Protein AF-A0A2K8U5Y5-F1 (afdb_monomer)

Radius of gyration: 22.06 Å; Cα contacts (8 Å, |Δi|>4): 394; chains: 1; bounding box: 60×59×57 Å

Sequence (233 aa):
MDRKYILTILVAGLLGFVGALLLMPPTIQDEKVRLPWRVTTNRAGDTQVFGFTLGETRLAELRRFFGEDGTINLFETPGAREPLAVEVYFEQVYLQSLRADFIITLDVDQATLKPMYERGLRISKMESGDKKIKLDPTDVETLLARPIRSITYLPQARLDNETIEKRFGPPSERRLDPSNGIIHWLYPDRGFDIARNTKGKIVIQYVNRADFSRLELPLAGAQSPADEAAPPP

Structure (mmCIF, N/CA/C/O backbone):
data_AF-A0A2K8U5Y5-F1
#
_entry.id   AF-A0A2K8U5Y5-F1
#
loop_
_atom_site.group_PDB
_atom_site.id
_atom_site.type_symbol
_atom_site.label_atom_id
_atom_site.label_alt_id
_atom_site.label_comp_id
_atom_site.label_asym_id
_atom_site.label_entity_id
_atom_site.label_seq_id
_atom_site.pdbx_PDB_ins_code
_atom_site.Cartn_x
_atom_site.Cartn_y
_atom_site.Cartn_z
_atom_site.occupancy
_atom_site.B_iso_or_equiv
_atom_site.auth_seq_id
_atom_site.auth_comp_id
_atom_site.auth_asym_id
_atom_site.auth_atom_id
_atom_site.pdbx_PDB_model_num
ATOM 1 N N . MET A 1 1 ? 41.152 -35.642 26.001 1.00 58.00 1 MET A N 1
ATOM 2 C CA . MET A 1 1 ? 39.770 -35.300 26.406 1.00 58.00 1 MET A CA 1
ATOM 3 C C . MET A 1 1 ? 39.003 -36.593 26.610 1.00 58.00 1 MET A C 1
ATOM 5 O O . MET A 1 1 ? 39.053 -37.440 25.729 1.00 58.00 1 MET A O 1
ATOM 9 N N . ASP A 1 2 ? 38.372 -36.775 27.771 1.00 75.75 2 ASP A N 1
ATOM 10 C CA . ASP A 1 2 ? 37.598 -37.986 28.077 1.00 75.75 2 ASP A CA 1
ATOM 11 C C . ASP A 1 2 ? 36.403 -38.112 27.113 1.00 75.75 2 ASP A C 1
ATOM 13 O O . ASP A 1 2 ? 35.719 -37.124 26.823 1.00 75.75 2 ASP A O 1
ATOM 17 N N . ARG A 1 3 ? 36.140 -39.327 26.621 1.00 70.00 3 ARG A N 1
ATOM 18 C CA . ARG A 1 3 ? 35.064 -39.638 25.662 1.00 70.00 3 ARG A CA 1
ATOM 19 C C . ARG A 1 3 ? 33.689 -39.217 26.193 1.00 70.00 3 ARG A C 1
ATOM 21 O O . ARG A 1 3 ? 32.807 -38.870 25.410 1.00 70.00 3 ARG A O 1
ATOM 28 N N . LYS A 1 4 ? 33.530 -39.189 27.521 1.00 66.38 4 LYS A N 1
ATOM 29 C CA . LYS A 1 4 ? 32.324 -38.701 28.205 1.00 66.38 4 LYS A CA 1
ATOM 30 C C . LYS A 1 4 ? 32.088 -37.204 27.986 1.00 66.38 4 LYS A C 1
ATOM 32 O O . LYS A 1 4 ? 30.959 -36.818 27.714 1.00 66.38 4 LYS A O 1
ATOM 37 N N . TYR A 1 5 ? 33.132 -36.372 28.020 1.00 71.56 5 TYR A N 1
ATOM 38 C CA . TYR A 1 5 ? 32.989 -34.925 27.805 1.00 71.56 5 TYR A CA 1
ATOM 39 C C . TYR A 1 5 ? 32.666 -34.583 26.348 1.00 71.56 5 TYR A C 1
ATOM 41 O O . TYR A 1 5 ? 31.883 -33.672 26.097 1.00 71.56 5 TYR A O 1
ATOM 49 N N . ILE A 1 6 ? 33.203 -35.348 25.390 1.00 75.44 6 ILE A N 1
ATOM 50 C CA . ILE A 1 6 ? 32.890 -35.181 23.961 1.00 75.44 6 ILE A CA 1
ATOM 51 C C . ILE A 1 6 ? 31.401 -35.458 23.697 1.00 75.44 6 ILE A C 1
ATOM 53 O O . ILE A 1 6 ? 30.751 -34.698 22.981 1.00 75.44 6 ILE A O 1
ATOM 57 N N . LEU A 1 7 ? 30.841 -36.505 24.317 1.00 77.62 7 LEU A N 1
ATOM 58 C CA . LEU A 1 7 ? 29.427 -36.853 24.167 1.00 77.62 7 LEU A CA 1
ATOM 59 C C . LEU A 1 7 ? 28.502 -35.782 24.767 1.00 77.62 7 LEU A C 1
ATOM 61 O O . LEU A 1 7 ? 27.527 -35.395 24.129 1.00 77.62 7 LEU A O 1
ATOM 65 N N . THR A 1 8 ? 28.827 -35.258 25.952 1.00 78.38 8 THR A N 1
ATOM 66 C CA . THR A 1 8 ? 28.027 -34.204 26.597 1.00 78.38 8 THR A CA 1
ATOM 67 C C . THR A 1 8 ? 28.018 -32.909 25.783 1.00 78.38 8 THR A C 1
ATOM 69 O O . THR A 1 8 ? 26.968 -32.289 25.635 1.00 78.38 8 THR A O 1
ATOM 72 N N . ILE A 1 9 ? 29.161 -32.520 25.205 1.00 83.31 9 ILE A N 1
ATOM 73 C CA . ILE A 1 9 ? 29.261 -31.325 24.351 1.00 83.31 9 ILE A CA 1
ATOM 74 C C . ILE A 1 9 ? 28.440 -31.499 23.066 1.00 83.31 9 ILE A C 1
ATOM 76 O O . ILE A 1 9 ? 27.737 -30.575 22.667 1.00 83.31 9 ILE A O 1
ATOM 80 N N . LEU A 1 10 ? 28.471 -32.685 22.448 1.00 79.38 10 LEU A N 1
ATOM 81 C CA . LEU A 1 10 ? 27.660 -32.987 21.262 1.00 79.38 10 LEU A CA 1
ATOM 82 C C . LEU A 1 10 ? 26.157 -32.920 21.551 1.00 79.38 10 LEU A C 1
ATOM 84 O O . LEU A 1 10 ? 25.413 -32.334 20.770 1.00 79.38 10 LEU A O 1
ATOM 88 N N . VAL A 1 11 ? 25.713 -33.475 22.681 1.00 85.75 11 VAL A N 1
ATOM 89 C CA . VAL A 1 11 ? 24.297 -33.440 23.081 1.00 85.75 11 VAL A CA 1
ATOM 90 C C . VAL A 1 11 ? 23.847 -32.012 23.393 1.00 85.75 11 VAL A C 1
ATOM 92 O O . VAL A 1 11 ? 22.781 -31.600 22.941 1.00 85.75 11 VAL A O 1
ATOM 95 N N . ALA A 1 12 ? 24.667 -31.231 24.103 1.00 82.50 12 ALA A N 1
ATOM 96 C CA . ALA A 1 12 ? 24.373 -29.827 24.383 1.00 82.50 12 ALA A CA 1
ATOM 97 C C . ALA A 1 12 ? 24.334 -28.977 23.101 1.00 82.50 12 ALA A C 1
ATOM 99 O O . ALA A 1 12 ? 23.433 -28.158 22.935 1.00 82.50 12 ALA A O 1
ATOM 100 N N . GLY A 1 13 ? 25.264 -29.209 22.168 1.00 83.50 13 GLY A N 1
ATOM 101 C CA . GLY A 1 13 ? 25.275 -28.553 20.860 1.00 83.50 13 GLY A CA 1
ATOM 102 C C . GLY A 1 13 ? 24.048 -28.902 20.018 1.00 83.50 13 GLY A C 1
ATOM 103 O O . GLY A 1 13 ? 23.437 -28.011 19.432 1.00 83.50 13 GLY A O 1
ATOM 104 N N . LEU A 1 14 ? 23.633 -30.173 20.012 1.00 84.38 14 LEU A N 1
ATOM 105 C CA . LEU A 1 14 ? 22.435 -30.622 19.302 1.00 84.38 14 LEU A CA 1
ATOM 106 C C . LEU A 1 14 ? 21.158 -30.019 19.905 1.00 84.38 14 LEU A C 1
ATOM 108 O O . LEU A 1 14 ? 20.312 -29.532 19.164 1.00 84.38 14 LEU A O 1
ATOM 112 N N . LEU A 1 15 ? 21.036 -29.992 21.236 1.00 85.69 15 LEU A N 1
ATOM 113 C CA . LEU A 1 15 ? 19.906 -29.357 21.925 1.00 85.69 15 LEU A CA 1
ATOM 114 C C . LEU A 1 15 ? 19.856 -27.847 21.672 1.00 85.69 15 LEU A C 1
ATOM 116 O O . LEU A 1 15 ? 18.780 -27.314 21.413 1.00 85.69 15 LEU A O 1
ATOM 120 N N . GLY A 1 16 ? 21.005 -27.166 21.690 1.00 82.94 16 GLY A N 1
ATOM 121 C CA . GLY A 1 16 ? 21.096 -25.747 21.344 1.00 82.94 16 GLY A CA 1
ATOM 122 C C . GLY A 1 16 ? 20.703 -25.471 19.891 1.00 82.94 16 GLY A C 1
ATOM 123 O O . GLY A 1 16 ? 19.970 -24.523 19.621 1.00 82.94 16 GLY A O 1
ATOM 124 N N . PHE A 1 17 ? 21.119 -26.332 18.959 1.00 81.38 17 PHE A N 1
ATOM 125 C CA . PHE A 1 17 ? 20.766 -26.229 17.542 1.00 81.38 17 PHE A CA 1
ATOM 126 C C . PHE A 1 17 ? 19.273 -26.477 17.287 1.00 81.38 17 PHE A C 1
ATOM 128 O O . PHE A 1 17 ? 18.635 -25.711 16.568 1.00 81.38 17 PHE A O 1
ATOM 135 N N . VAL A 1 18 ? 18.688 -27.497 17.923 1.00 81.69 18 VAL A N 1
ATOM 136 C CA . VAL A 1 18 ? 17.241 -27.765 17.860 1.00 81.69 18 VAL A CA 1
ATOM 137 C C . VAL A 1 18 ? 16.449 -26.625 18.503 1.00 81.69 18 VAL A C 1
ATOM 139 O O . VAL A 1 18 ? 15.453 -26.184 17.937 1.00 81.69 18 VAL A O 1
ATOM 142 N N 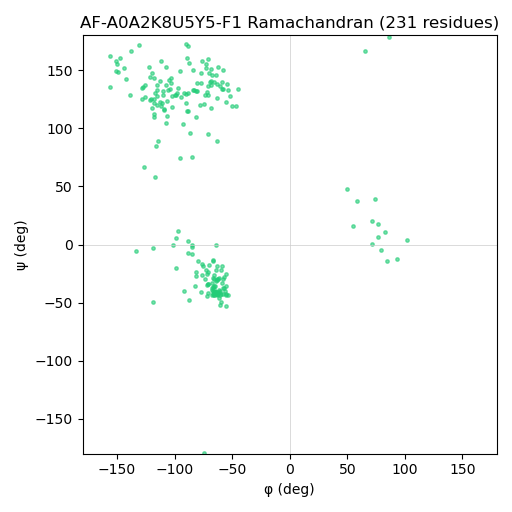. GLY A 1 19 ? 16.912 -26.091 19.637 1.00 82.50 19 GLY A N 1
ATOM 143 C CA . GLY A 1 19 ? 16.318 -24.911 20.266 1.00 82.50 19 GLY A CA 1
ATOM 144 C C . GLY A 1 19 ? 16.342 -23.685 19.350 1.00 82.50 19 GLY A C 1
ATOM 145 O O . GLY A 1 19 ? 15.332 -23.004 19.216 1.00 82.50 19 GLY A O 1
ATOM 146 N N . ALA A 1 20 ? 17.455 -23.442 18.652 1.00 77.19 20 ALA A N 1
ATOM 147 C CA . ALA A 1 20 ? 17.563 -22.360 17.674 1.00 77.19 20 ALA A CA 1
ATOM 148 C C . ALA A 1 20 ? 16.642 -22.565 16.457 1.00 77.19 20 ALA A C 1
ATOM 150 O O . ALA A 1 20 ? 16.034 -21.605 15.993 1.00 77.19 20 ALA A O 1
ATOM 151 N N . LEU A 1 21 ? 16.489 -23.804 15.974 1.00 71.44 21 LEU A N 1
ATOM 152 C CA . LEU A 1 21 ? 15.545 -24.145 14.902 1.00 71.44 21 LEU A CA 1
ATOM 153 C C . LEU A 1 21 ? 14.081 -23.936 15.317 1.00 71.44 21 LEU A C 1
ATOM 155 O O . LEU A 1 21 ? 13.282 -23.503 14.495 1.00 71.44 21 LEU A O 1
ATOM 159 N N . LEU A 1 22 ? 13.730 -24.193 16.580 1.00 74.44 22 LEU A N 1
ATOM 160 C CA . LEU A 1 22 ? 12.385 -23.935 17.116 1.00 74.44 22 LEU A CA 1
ATOM 161 C C . LEU A 1 22 ? 12.091 -22.439 17.317 1.00 74.44 22 LEU A C 1
ATOM 163 O O . LEU A 1 22 ? 10.928 -22.051 17.355 1.00 74.44 22 LEU A O 1
ATOM 167 N N . LEU A 1 23 ? 13.131 -21.608 17.438 1.00 73.69 23 LEU A N 1
ATOM 168 C CA . LEU A 1 23 ? 13.022 -20.146 17.498 1.00 73.69 23 LEU A CA 1
ATOM 169 C C . LEU A 1 23 ? 13.050 -19.488 16.109 1.00 73.69 23 LEU A C 1
ATOM 171 O O . LEU A 1 23 ? 12.839 -18.278 16.012 1.00 73.69 23 LEU A O 1
ATOM 175 N N . MET A 1 24 ? 13.311 -20.245 15.035 1.00 58.41 24 MET A N 1
ATOM 176 C CA . MET A 1 24 ? 13.163 -19.717 13.682 1.00 58.41 24 MET A CA 1
ATOM 177 C C . MET A 1 24 ? 11.672 -19.547 13.368 1.00 58.41 24 MET A C 1
ATOM 179 O O . MET A 1 24 ? 10.904 -20.496 13.545 1.00 58.41 24 MET A O 1
ATOM 183 N N . PRO A 1 25 ? 11.239 -18.366 12.890 1.00 57.03 25 PRO A N 1
ATOM 184 C CA . PRO A 1 25 ? 9.854 -18.168 12.496 1.00 57.03 25 PRO A CA 1
ATOM 185 C C . PRO A 1 25 ? 9.489 -19.181 11.400 1.00 57.03 25 PRO A C 1
ATOM 187 O O . PRO A 1 25 ? 10.320 -19.457 10.525 1.00 57.03 25 PRO A O 1
ATOM 190 N N . PRO A 1 26 ? 8.275 -19.760 11.434 1.00 56.62 26 PRO A N 1
ATOM 191 C CA . PRO A 1 26 ? 7.853 -20.724 10.432 1.00 56.62 26 PRO A CA 1
ATOM 192 C C . PRO A 1 26 ? 7.993 -20.101 9.042 1.00 56.62 26 PRO A C 1
ATOM 194 O O . PRO A 1 26 ? 7.418 -19.054 8.747 1.00 56.62 26 PRO A O 1
ATOM 197 N N . THR A 1 27 ? 8.773 -20.746 8.174 1.00 52.75 27 THR A N 1
ATOM 198 C CA . THR A 1 27 ? 8.782 -20.379 6.758 1.00 52.75 27 THR A CA 1
ATOM 199 C C . THR A 1 27 ? 7.430 -20.778 6.187 1.00 52.75 27 THR A C 1
ATOM 201 O O . THR A 1 27 ? 7.059 -21.951 6.221 1.00 52.75 27 THR A O 1
ATOM 204 N N . ILE A 1 28 ? 6.654 -19.805 5.706 1.00 55.16 28 ILE A N 1
ATOM 205 C CA . ILE A 1 28 ? 5.359 -20.097 5.093 1.00 55.16 28 ILE A CA 1
ATOM 206 C C . ILE A 1 28 ? 5.616 -20.784 3.751 1.00 55.16 28 ILE A C 1
ATOM 208 O O . ILE A 1 28 ? 5.885 -20.137 2.741 1.00 55.16 28 ILE A O 1
ATOM 212 N N . GLN A 1 29 ? 5.589 -22.116 3.772 1.00 50.88 29 GLN A N 1
ATOM 213 C CA . GLN A 1 29 ? 5.651 -22.972 2.593 1.00 50.88 29 GLN A CA 1
ATOM 214 C C . GLN A 1 29 ? 4.242 -23.119 2.023 1.00 50.88 29 GLN A C 1
ATOM 216 O O . GLN A 1 29 ? 3.589 -24.144 2.202 1.00 50.88 29 GLN A O 1
ATOM 221 N N . ASP A 1 30 ? 3.748 -22.078 1.360 1.00 59.69 30 ASP A N 1
ATOM 222 C CA . ASP A 1 30 ? 2.686 -22.268 0.383 1.00 59.69 30 ASP A CA 1
ATOM 223 C C . ASP A 1 30 ? 3.286 -22.161 -1.021 1.00 59.69 30 ASP A C 1
ATOM 225 O O . ASP A 1 30 ? 4.200 -21.376 -1.262 1.00 59.69 30 ASP A O 1
ATOM 229 N N . GLU A 1 31 ? 2.819 -22.984 -1.962 1.00 63.22 31 GLU A N 1
ATOM 230 C CA . GLU A 1 31 ? 3.327 -22.994 -3.346 1.00 63.22 31 GLU A CA 1
ATOM 231 C C . GLU A 1 31 ? 3.064 -21.667 -4.091 1.00 63.22 31 GLU A C 1
ATOM 233 O O . GLU A 1 31 ? 3.426 -21.509 -5.260 1.00 63.22 31 GLU A O 1
ATOM 238 N N . LYS A 1 32 ? 2.425 -20.686 -3.439 1.00 73.31 32 LYS A N 1
ATOM 239 C CA . LYS A 1 32 ? 2.142 -19.388 -4.035 1.00 73.31 32 LYS A CA 1
ATOM 240 C C . LYS A 1 32 ? 3.428 -18.575 -4.118 1.00 73.31 32 LYS A C 1
ATOM 242 O O . LYS A 1 32 ? 4.146 -18.357 -3.147 1.00 73.31 32 LYS A O 1
ATOM 2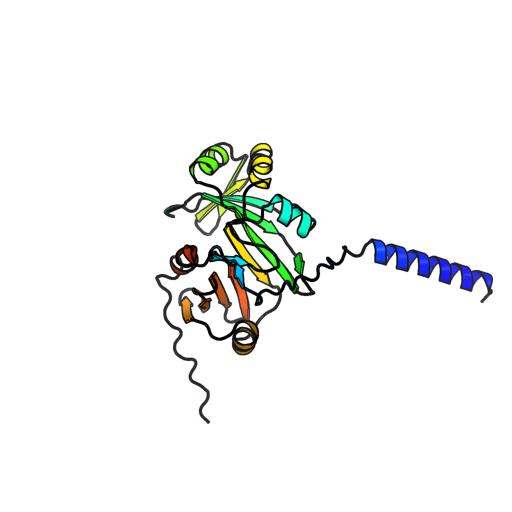47 N N . VAL A 1 33 ? 3.703 -18.057 -5.309 1.00 80.38 33 VAL A N 1
ATOM 248 C CA . VAL A 1 33 ? 4.795 -17.107 -5.527 1.00 80.38 33 VAL A CA 1
ATOM 249 C C . VAL A 1 33 ? 4.379 -15.744 -4.969 1.00 80.38 33 VAL A C 1
ATOM 251 O O . VAL A 1 33 ? 3.389 -15.171 -5.420 1.00 80.38 33 VAL A O 1
ATOM 254 N N . ARG A 1 34 ? 5.139 -15.207 -4.009 1.00 88.44 34 ARG A N 1
ATOM 255 C CA . ARG A 1 34 ? 4.802 -13.972 -3.275 1.00 88.44 34 ARG A CA 1
ATOM 256 C C . ARG A 1 34 ? 5.836 -12.884 -3.528 1.00 88.44 34 ARG A C 1
ATOM 258 O O . ARG A 1 34 ? 6.484 -12.385 -2.615 1.00 88.44 34 ARG A O 1
ATOM 265 N N . LEU A 1 35 ? 5.998 -12.545 -4.801 1.00 93.12 35 LEU A N 1
ATOM 266 C CA . LEU A 1 35 ? 6.948 -11.534 -5.259 1.00 93.12 35 LEU A CA 1
ATOM 267 C C . LEU A 1 35 ? 6.207 -10.232 -5.601 1.00 93.12 35 LEU A C 1
ATOM 269 O O . LEU A 1 35 ? 5.127 -10.310 -6.187 1.00 93.12 35 LEU A O 1
ATOM 273 N N . PRO A 1 36 ? 6.789 -9.049 -5.327 1.00 94.81 36 PRO A N 1
ATOM 274 C CA . PRO A 1 36 ? 6.129 -7.765 -5.587 1.00 94.81 36 PRO A CA 1
ATOM 275 C C . PRO A 1 36 ? 5.844 -7.535 -7.079 1.00 94.81 36 PRO A C 1
ATOM 277 O O . PRO A 1 36 ? 4.853 -6.924 -7.448 1.00 94.81 36 PRO A O 1
ATOM 280 N N . TRP A 1 37 ? 6.669 -8.091 -7.967 1.00 94.69 37 TRP A N 1
ATOM 281 C CA . TRP A 1 37 ? 6.469 -8.009 -9.418 1.00 94.69 37 TRP A CA 1
ATOM 282 C C . TRP A 1 37 ? 5.533 -9.086 -9.992 1.00 94.69 37 TRP A C 1
ATOM 284 O O . TRP A 1 37 ? 5.296 -9.126 -11.199 1.00 94.69 37 TRP A O 1
ATOM 294 N N . ARG A 1 38 ? 5.002 -9.992 -9.162 1.00 94.31 38 ARG A N 1
ATOM 295 C CA . ARG A 1 38 ? 4.008 -10.994 -9.577 1.00 94.31 38 ARG A CA 1
ATOM 296 C C . ARG A 1 38 ? 2.609 -10.472 -9.274 1.00 94.31 38 ARG A C 1
ATOM 298 O O . ARG A 1 38 ? 1.963 -10.915 -8.330 1.00 94.31 38 ARG A O 1
ATOM 305 N N . VAL A 1 39 ? 2.171 -9.531 -10.102 1.00 95.12 39 VAL A N 1
ATOM 306 C CA . VAL A 1 39 ? 0.820 -8.969 -10.053 1.00 95.12 39 VAL A CA 1
ATOM 307 C C . VAL A 1 39 ? -0.031 -9.636 -11.124 1.00 95.12 39 VAL A C 1
ATOM 309 O O . VAL A 1 39 ? 0.367 -9.713 -12.288 1.00 95.12 39 VAL A O 1
ATOM 312 N N . THR A 1 40 ? -1.191 -10.141 -10.725 1.00 93.94 40 THR A N 1
ATOM 313 C CA . THR A 1 40 ? -2.180 -10.744 -11.627 1.00 93.94 40 THR A CA 1
ATOM 314 C C . THR A 1 40 ? -3.554 -10.152 -11.349 1.00 93.94 40 THR A C 1
ATOM 316 O O . THR A 1 40 ? -3.729 -9.400 -10.394 1.00 93.94 40 THR A O 1
ATOM 319 N N . THR A 1 41 ? -4.529 -10.470 -12.190 1.00 92.62 41 THR A N 1
ATOM 320 C CA . THR A 1 41 ? -5.909 -10.031 -12.003 1.00 92.62 41 THR A CA 1
ATOM 321 C C . THR A 1 41 ? -6.833 -11.236 -12.089 1.00 92.62 41 THR A C 1
ATOM 323 O O . THR A 1 41 ? -6.667 -12.076 -12.977 1.00 92.62 41 THR A O 1
ATOM 326 N N . ASN A 1 42 ? -7.790 -11.338 -11.166 1.00 90.44 42 ASN A N 1
ATOM 327 C CA . ASN A 1 42 ? -8.784 -12.411 -11.184 1.00 90.44 42 ASN A CA 1
ATOM 328 C C . ASN A 1 42 ? -9.835 -12.180 -12.301 1.00 90.44 42 ASN A C 1
ATOM 330 O O . ASN A 1 42 ? -9.792 -11.197 -13.042 1.00 90.44 42 ASN A O 1
ATOM 334 N N . ARG A 1 43 ? -10.819 -13.083 -12.430 1.00 87.44 43 ARG A N 1
ATOM 335 C CA . ARG A 1 43 ? -11.902 -12.925 -13.425 1.00 87.44 43 ARG A CA 1
ATOM 336 C C . ARG A 1 43 ? -12.823 -11.730 -13.154 1.00 87.44 43 ARG A C 1
ATOM 338 O O . ARG A 1 43 ? -13.426 -11.237 -14.100 1.00 87.44 43 ARG A O 1
ATOM 345 N N . ALA A 1 44 ? -12.949 -11.304 -11.900 1.00 88.25 44 ALA A N 1
ATOM 346 C CA . ALA A 1 44 ? -13.772 -10.164 -11.502 1.00 88.25 44 ALA A CA 1
ATOM 347 C C . ALA A 1 44 ? -13.081 -8.813 -11.764 1.00 88.25 44 ALA A C 1
ATOM 349 O O . ALA A 1 44 ? -13.747 -7.784 -11.815 1.00 88.25 44 ALA A O 1
ATOM 350 N N . GLY A 1 45 ? -11.770 -8.818 -12.025 1.00 88.81 45 GLY A N 1
ATOM 351 C CA . GLY A 1 45 ? -10.989 -7.613 -12.282 1.00 88.81 45 GLY A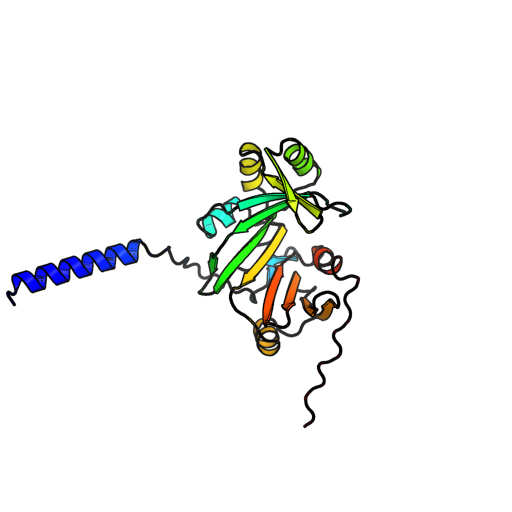 CA 1
ATOM 352 C C . GLY A 1 45 ? -10.156 -7.138 -11.093 1.00 88.81 45 GLY A C 1
ATOM 353 O O . GLY A 1 45 ? -9.474 -6.119 -11.239 1.00 88.81 45 GLY A O 1
ATOM 354 N N . ASP A 1 46 ? -10.154 -7.883 -9.986 1.00 94.19 46 ASP A N 1
ATOM 355 C CA . ASP A 1 46 ? -9.433 -7.541 -8.763 1.00 94.19 46 ASP A CA 1
ATOM 356 C C . ASP A 1 46 ? -7.954 -7.901 -8.850 1.00 94.19 46 ASP A C 1
ATOM 358 O O . ASP A 1 46 ? -7.562 -8.970 -9.339 1.00 94.19 46 ASP A O 1
ATOM 362 N N . THR A 1 47 ? -7.127 -6.999 -8.337 1.00 96.94 47 THR A N 1
ATOM 363 C CA . THR A 1 47 ? -5.677 -7.143 -8.301 1.00 96.94 47 THR A CA 1
ATOM 364 C C . THR A 1 47 ? -5.274 -8.200 -7.274 1.00 96.94 47 THR A C 1
ATOM 366 O O . THR A 1 47 ? -5.699 -8.177 -6.117 1.00 96.94 47 THR A O 1
ATOM 369 N N . GLN A 1 48 ? -4.401 -9.114 -7.698 1.00 96.56 48 GLN A N 1
ATOM 370 C CA . GLN A 1 48 ? -3.811 -10.159 -6.872 1.00 96.56 48 GLN A CA 1
ATOM 371 C C . GLN A 1 48 ? -2.294 -9.999 -6.804 1.00 96.56 48 GLN A C 1
ATOM 373 O O . GLN A 1 48 ? -1.608 -10.043 -7.830 1.00 96.56 48 GLN A O 1
ATOM 378 N N . VAL A 1 49 ? -1.765 -9.852 -5.590 1.00 96.12 49 VAL A N 1
ATOM 379 C CA . VAL A 1 49 ? -0.329 -9.691 -5.319 1.00 96.12 49 VAL A CA 1
ATOM 380 C C . VAL A 1 49 ? 0.017 -10.283 -3.954 1.00 96.12 49 VAL A C 1
ATOM 382 O O . VAL A 1 49 ? -0.817 -10.319 -3.052 1.00 96.12 49 VAL A O 1
ATOM 385 N N . PHE A 1 50 ? 1.233 -10.814 -3.804 1.00 94.25 50 PHE A N 1
ATOM 386 C CA . PHE A 1 50 ? 1.693 -11.511 -2.591 1.00 94.25 50 PHE A CA 1
ATOM 387 C C . PHE A 1 50 ? 0.806 -12.679 -2.137 1.00 94.25 50 PHE A C 1
ATOM 389 O O . PHE A 1 50 ? 0.954 -13.133 -1.009 1.00 94.25 50 PHE A O 1
ATOM 396 N N . GLY A 1 51 ? -0.086 -13.190 -2.990 1.00 92.19 51 GLY A N 1
ATOM 397 C CA . GLY A 1 51 ? -1.071 -14.214 -2.632 1.00 92.19 51 GLY A CA 1
ATOM 398 C C . GLY A 1 51 ? -2.349 -13.681 -1.967 1.00 92.19 51 GLY A C 1
ATOM 399 O O . GLY A 1 51 ? -3.128 -14.499 -1.475 1.00 92.19 51 GLY A O 1
ATOM 400 N N . PHE A 1 52 ? -2.562 -12.361 -1.965 1.00 95.25 52 PHE A N 1
ATOM 401 C CA . PHE A 1 52 ? -3.780 -11.684 -1.511 1.00 95.25 52 PHE A CA 1
ATOM 402 C C . PHE A 1 52 ? -4.572 -11.130 -2.696 1.00 95.25 52 PHE A C 1
ATOM 404 O O . PHE A 1 52 ? -3.979 -10.783 -3.718 1.00 95.25 52 PHE A O 1
ATOM 411 N N . THR A 1 53 ? -5.888 -11.007 -2.533 1.00 97.06 53 THR A N 1
ATOM 412 C CA . THR A 1 53 ? -6.790 -10.352 -3.491 1.00 97.06 53 THR A CA 1
ATOM 413 C C . THR A 1 53 ? -7.341 -9.075 -2.858 1.00 97.06 53 THR A C 1
ATOM 415 O O . THR A 1 53 ? -7.957 -9.135 -1.788 1.00 97.06 53 THR A O 1
ATOM 418 N N . LEU A 1 54 ? -7.134 -7.926 -3.504 1.00 98.06 54 LEU A N 1
ATOM 419 C CA . LEU A 1 54 ? -7.692 -6.651 -3.043 1.00 98.06 54 LEU A CA 1
ATOM 420 C C . LEU A 1 54 ? -9.220 -6.651 -3.197 1.00 98.06 54 LEU A C 1
ATOM 422 O O . LEU A 1 54 ? -9.744 -7.132 -4.193 1.00 98.06 54 LEU A O 1
ATOM 426 N N . GLY A 1 55 ? -9.937 -6.149 -2.195 1.00 97.19 55 GLY A N 1
ATOM 427 C CA . GLY A 1 55 ? -11.401 -6.196 -2.107 1.00 97.19 55 GLY A CA 1
ATOM 428 C C . GLY A 1 55 ? -11.966 -7.494 -1.513 1.00 97.19 55 GLY A C 1
ATOM 429 O O . GLY A 1 55 ? -13.118 -7.511 -1.088 1.00 97.19 55 GLY A O 1
ATOM 430 N N . GLU A 1 56 ? -11.167 -8.561 -1.397 1.00 97.19 56 GLU A N 1
ATOM 431 C CA . GLU A 1 56 ? -11.627 -9.853 -0.857 1.00 97.19 56 GLU A CA 1
ATOM 432 C C . GLU A 1 56 ? -10.881 -10.278 0.414 1.00 97.19 56 GLU A C 1
ATOM 434 O O . GLU A 1 56 ? -11.511 -10.657 1.403 1.00 97.19 56 GLU A O 1
ATOM 439 N N . THR A 1 57 ? -9.542 -10.236 0.403 1.00 98.00 57 THR A N 1
ATOM 440 C CA . THR A 1 57 ? -8.727 -10.686 1.541 1.00 98.00 57 THR A CA 1
ATOM 441 C C . THR A 1 57 ? -9.001 -9.812 2.758 1.00 98.00 57 THR A C 1
ATOM 443 O O . THR A 1 57 ? -8.866 -8.591 2.693 1.00 98.00 57 THR A O 1
ATOM 446 N N . ARG A 1 58 ? -9.360 -10.435 3.884 1.00 98.56 58 ARG A N 1
ATOM 447 C CA . ARG A 1 58 ? -9.698 -9.724 5.125 1.00 98.56 58 ARG A CA 1
ATOM 448 C C . ARG A 1 58 ? -8.476 -9.436 5.986 1.00 98.56 58 ARG A C 1
ATOM 450 O O . ARG A 1 58 ? -7.493 -10.181 5.958 1.00 98.56 58 ARG A O 1
ATOM 457 N N . LEU A 1 59 ? -8.572 -8.412 6.836 1.00 98.50 59 LEU A N 1
ATOM 458 C CA . LEU A 1 59 ? -7.514 -8.085 7.797 1.00 98.50 59 LEU A CA 1
ATOM 459 C C . LEU A 1 59 ? -7.151 -9.276 8.703 1.00 98.50 59 LEU A C 1
ATOM 461 O O . LEU A 1 59 ? -5.970 -9.539 8.918 1.00 98.50 59 LEU A O 1
ATOM 465 N N . ALA A 1 60 ? -8.142 -10.026 9.196 1.00 98.12 60 ALA A N 1
ATOM 466 C CA . ALA A 1 60 ? -7.902 -11.208 10.031 1.00 98.12 60 ALA A CA 1
ATOM 467 C C . ALA A 1 60 ? -7.025 -12.264 9.336 1.00 98.12 60 ALA A C 1
ATOM 469 O O . ALA A 1 60 ? -6.184 -12.908 9.967 1.00 98.12 60 ALA A O 1
ATOM 470 N N . GLU A 1 61 ? -7.212 -12.449 8.028 1.00 97.38 61 GLU A N 1
ATOM 471 C CA . GLU A 1 61 ? -6.430 -13.398 7.237 1.00 97.38 61 GLU A CA 1
ATOM 472 C C . GLU A 1 61 ? -4.995 -12.913 7.059 1.00 97.38 61 GLU A C 1
ATOM 474 O O . GLU A 1 61 ? -4.062 -13.703 7.205 1.00 97.38 61 GLU A O 1
ATOM 479 N N . LEU A 1 62 ? -4.825 -11.615 6.804 1.00 95.75 62 LEU A N 1
ATOM 480 C CA . LEU A 1 62 ? -3.523 -10.985 6.634 1.00 95.75 62 LEU A CA 1
ATOM 481 C C . LEU A 1 62 ? -2.705 -11.006 7.936 1.00 95.75 62 LEU A C 1
ATOM 483 O O . LEU A 1 62 ? -1.537 -11.377 7.898 1.00 95.75 62 LEU A O 1
ATOM 487 N N . ARG A 1 63 ? -3.326 -10.734 9.092 1.00 96.38 63 ARG A N 1
ATOM 488 C CA . ARG A 1 63 ? -2.684 -10.860 10.417 1.00 96.38 63 ARG A CA 1
ATOM 489 C C . ARG A 1 63 ? -2.208 -12.275 10.706 1.00 96.38 63 ARG A C 1
ATOM 491 O O . ARG A 1 63 ? -1.051 -12.491 11.051 1.00 96.38 63 ARG A O 1
ATOM 498 N N . ARG A 1 64 ? -3.084 -13.266 10.501 1.00 94.81 64 ARG A N 1
ATOM 499 C CA . ARG A 1 64 ? -2.713 -14.687 10.614 1.00 94.81 64 ARG A CA 1
ATOM 500 C C . ARG A 1 64 ? -1.548 -15.043 9.703 1.00 94.81 64 ARG A C 1
ATOM 502 O O . ARG A 1 64 ? -0.706 -15.844 10.088 1.00 94.81 64 ARG A O 1
ATOM 509 N N . PHE A 1 65 ? -1.539 -14.490 8.494 1.00 91.50 65 PHE A N 1
ATOM 510 C CA . PHE A 1 65 ? -0.499 -14.766 7.522 1.00 91.50 65 PHE A CA 1
ATOM 511 C C . PHE A 1 65 ? 0.837 -14.110 7.896 1.00 91.50 65 PHE A C 1
ATOM 513 O O . PHE A 1 65 ? 1.864 -14.770 7.810 1.00 91.50 65 PHE A O 1
ATOM 520 N N . PHE A 1 66 ? 0.853 -12.851 8.335 1.00 92.31 66 PHE A N 1
ATOM 521 C CA . PHE A 1 66 ? 2.088 -12.199 8.786 1.00 92.31 66 PHE A CA 1
ATOM 522 C C . PHE A 1 66 ? 2.552 -12.675 10.170 1.00 92.31 66 PHE A C 1
ATOM 524 O O . PHE A 1 66 ? 3.729 -12.546 10.490 1.00 92.31 66 PHE A O 1
ATOM 531 N N . GLY A 1 67 ? 1.667 -13.286 10.962 1.00 92.44 67 GLY A N 1
ATOM 532 C CA . GLY A 1 67 ? 1.983 -13.761 12.310 1.00 92.44 67 GLY A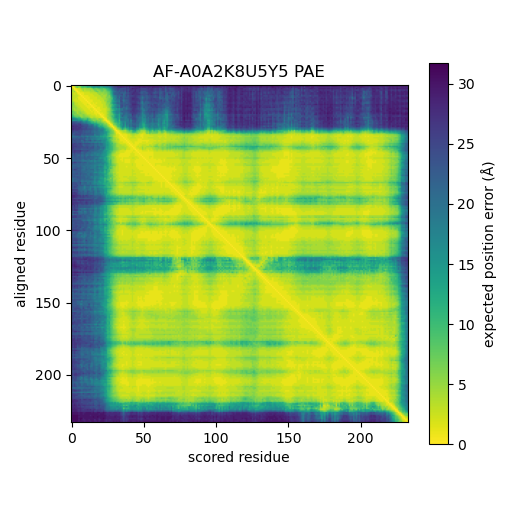 CA 1
ATOM 533 C C . GLY A 1 67 ? 2.044 -12.639 13.351 1.00 92.44 67 GLY A C 1
ATOM 534 O O . GLY A 1 67 ? 2.604 -12.834 14.426 1.00 92.44 67 GLY A O 1
ATOM 535 N N . GLU A 1 68 ? 1.472 -11.475 13.043 1.00 93.44 68 GLU A N 1
ATOM 536 C CA . GLU A 1 68 ? 1.414 -10.301 13.914 1.00 93.44 68 GLU A CA 1
ATOM 537 C C . GLU A 1 68 ? 0.117 -9.509 13.665 1.00 93.44 68 GLU A C 1
ATOM 539 O O . GLU A 1 68 ? -0.518 -9.634 12.615 1.00 93.44 68 GLU A O 1
ATOM 544 N N . ASP A 1 69 ? -0.280 -8.669 14.621 1.00 94.75 69 ASP A N 1
ATOM 545 C CA . ASP A 1 69 ? -1.496 -7.853 14.506 1.00 94.75 69 ASP A CA 1
ATOM 546 C C . ASP A 1 69 ? -1.306 -6.569 13.680 1.00 94.75 69 ASP A C 1
ATOM 548 O O . ASP A 1 69 ? -2.273 -6.015 13.140 1.00 94.75 69 ASP A O 1
ATOM 552 N N . GLY A 1 70 ? -0.070 -6.079 13.588 1.00 95.62 70 GLY A N 1
ATOM 553 C CA . GLY A 1 70 ? 0.231 -4.764 13.035 1.00 95.62 70 GLY A CA 1
ATOM 554 C C . GLY A 1 70 ? -0.343 -3.607 13.866 1.00 95.62 70 GLY A C 1
ATOM 555 O O . GLY A 1 70 ? -1.192 -3.757 14.750 1.00 95.62 70 GLY A O 1
ATOM 556 N N . THR A 1 71 ? 0.122 -2.396 13.574 1.00 96.44 71 THR A N 1
ATOM 557 C CA . THR A 1 71 ? -0.354 -1.172 14.225 1.00 96.44 71 THR A CA 1
ATOM 558 C C . THR A 1 71 ? -1.482 -0.553 13.408 1.00 96.44 71 THR A C 1
ATOM 560 O O . THR A 1 71 ? -1.242 0.101 12.394 1.00 96.44 71 THR A O 1
ATOM 563 N N . ILE A 1 72 ? -2.715 -0.715 13.882 1.00 96.38 72 ILE A N 1
ATOM 564 C CA . ILE A 1 72 ? -3.911 -0.130 13.268 1.00 96.38 72 ILE A CA 1
ATOM 565 C C . ILE A 1 72 ? -4.140 1.314 13.725 1.00 96.38 72 ILE A C 1
ATOM 567 O O . ILE A 1 72 ? -4.075 1.617 14.918 1.00 96.38 72 ILE A O 1
ATOM 571 N N . ASN A 1 73 ? -4.412 2.214 12.781 1.00 95.50 73 ASN A N 1
ATOM 572 C CA . ASN A 1 73 ? -4.803 3.596 13.056 1.00 95.50 73 ASN A CA 1
ATOM 573 C C . ASN A 1 73 ? -5.839 4.074 12.039 1.00 95.50 73 ASN A C 1
ATOM 575 O O . ASN A 1 73 ? -5.848 3.634 10.892 1.00 95.50 73 ASN A O 1
ATOM 579 N N . LEU A 1 74 ? -6.680 5.012 12.465 1.00 96.06 74 LEU A N 1
ATOM 580 C CA . LEU A 1 74 ? -7.552 5.763 11.573 1.00 96.06 74 LEU A CA 1
ATOM 581 C C . LEU A 1 74 ? -6.884 7.101 11.252 1.00 96.06 74 LEU A C 1
ATOM 583 O O . LEU A 1 74 ? -6.372 7.767 12.148 1.00 96.06 74 LEU A O 1
ATOM 587 N N . PHE A 1 75 ? -6.882 7.487 9.987 1.00 94.81 75 PHE A N 1
ATOM 588 C CA . PHE A 1 75 ? -6.353 8.751 9.503 1.00 94.81 75 PHE A CA 1
ATOM 589 C C . PHE A 1 75 ? -7.486 9.632 8.989 1.00 94.81 75 PHE A C 1
ATOM 591 O O . PHE A 1 75 ? -8.425 9.136 8.370 1.00 94.81 75 PHE A O 1
ATOM 598 N N . GLU A 1 76 ? -7.391 10.928 9.269 1.00 93.81 76 GLU A N 1
ATOM 599 C CA . GLU A 1 76 ? -8.211 11.973 8.662 1.00 93.81 76 GLU A CA 1
ATOM 600 C C . GLU A 1 76 ? -7.322 12.849 7.772 1.00 93.81 76 GLU A C 1
ATOM 602 O O . GLU A 1 76 ? -6.408 13.504 8.284 1.00 93.81 76 GLU A O 1
ATOM 607 N N . THR A 1 77 ? -7.634 12.899 6.476 1.00 89.69 77 THR A N 1
ATOM 608 C CA . THR A 1 77 ? -7.011 13.784 5.485 1.00 89.69 77 THR A CA 1
ATOM 609 C C . THR A 1 77 ? -7.997 14.887 5.087 1.00 89.69 77 THR A C 1
ATOM 611 O O . THR A 1 77 ? -8.954 14.642 4.340 1.00 89.69 77 THR A O 1
ATOM 614 N N . PRO A 1 78 ? -7.806 16.122 5.584 1.00 83.88 78 PRO A N 1
ATOM 615 C CA . PRO A 1 78 ? -8.703 17.234 5.292 1.00 83.88 78 PRO A CA 1
ATOM 616 C C . PRO A 1 78 ? -8.777 17.550 3.794 1.00 83.88 78 PRO A C 1
ATOM 618 O O . PRO A 1 78 ? -7.760 17.627 3.111 1.00 83.88 78 PRO A O 1
ATOM 621 N N . GLY A 1 79 ? -9.987 17.783 3.282 1.00 81.69 79 GLY A N 1
ATOM 622 C CA . GLY A 1 79 ? -10.208 18.167 1.881 1.00 81.69 79 GLY A CA 1
ATOM 623 C C . GLY A 1 79 ? -10.166 17.013 0.872 1.00 81.69 79 GLY A C 1
ATOM 624 O O . GLY A 1 79 ? -10.487 17.232 -0.295 1.00 81.69 79 GLY A O 1
ATOM 625 N N . ALA A 1 80 ? -9.838 15.788 1.298 1.00 83.88 80 ALA A N 1
ATOM 626 C CA . ALA A 1 80 ? -9.973 14.603 0.459 1.00 83.88 80 ALA A CA 1
ATOM 627 C C . ALA A 1 80 ? -11.450 14.211 0.271 1.00 83.88 80 ALA A C 1
ATOM 629 O O . ALA A 1 80 ? -12.295 14.440 1.138 1.00 83.88 80 ALA A O 1
ATOM 630 N N . ARG A 1 81 ? -11.759 13.566 -0.863 1.00 83.50 81 ARG A N 1
ATOM 631 C CA . ARG A 1 81 ? -13.108 13.047 -1.162 1.00 83.50 81 ARG A CA 1
ATOM 632 C C . ARG A 1 81 ? -13.564 11.994 -0.145 1.00 83.50 81 ARG A C 1
ATOM 634 O O . ARG A 1 81 ? -14.730 11.965 0.230 1.00 83.50 81 ARG A O 1
ATOM 641 N N . GLU A 1 82 ? -12.641 11.134 0.271 1.00 88.56 82 GLU A N 1
ATOM 642 C CA . GLU A 1 82 ? -12.809 10.167 1.355 1.00 88.56 82 GLU A CA 1
ATOM 643 C C . GLU A 1 82 ? -11.841 10.568 2.472 1.00 88.56 82 GLU A C 1
ATOM 645 O O . GLU A 1 82 ? -10.682 10.157 2.441 1.00 88.56 82 GLU A O 1
ATOM 650 N N . PRO A 1 83 ? -12.267 11.434 3.405 1.00 91.06 83 PRO A N 1
ATOM 651 C CA . PRO A 1 83 ? -11.358 12.021 4.379 1.00 91.06 83 PRO A CA 1
ATOM 652 C C . PRO A 1 83 ? -10.897 11.018 5.430 1.00 91.06 83 PRO A C 1
ATOM 654 O O . PRO A 1 83 ? -9.833 11.224 5.994 1.00 91.06 83 PRO A O 1
ATOM 657 N N . LEU A 1 84 ? -11.661 9.957 5.709 1.00 95.38 84 LEU A N 1
ATOM 658 C CA . LEU A 1 84 ? -11.290 8.955 6.706 1.00 95.38 84 LEU A CA 1
ATOM 659 C C . LEU A 1 84 ? -10.783 7.678 6.040 1.00 95.38 84 LEU A C 1
ATOM 661 O O . LEU A 1 84 ? -11.427 7.141 5.138 1.00 95.38 84 LEU A O 1
ATOM 665 N N . ALA A 1 85 ? -9.670 7.145 6.529 1.00 96.56 85 ALA A N 1
ATOM 666 C CA . ALA A 1 85 ? -9.146 5.853 6.104 1.00 96.56 85 ALA A CA 1
ATOM 667 C C . ALA A 1 85 ? -8.554 5.102 7.296 1.00 96.56 85 ALA A C 1
ATOM 669 O O . ALA A 1 85 ? -7.935 5.701 8.169 1.00 96.56 85 ALA A O 1
ATOM 670 N N . VAL A 1 86 ? -8.733 3.784 7.338 1.00 97.88 86 VAL A N 1
ATOM 671 C CA . VAL A 1 86 ? -8.035 2.937 8.311 1.00 97.88 86 VAL A CA 1
ATOM 672 C C . VAL A 1 86 ? -6.843 2.298 7.632 1.00 97.88 86 VAL A C 1
ATOM 674 O O . VAL A 1 86 ? -6.996 1.656 6.592 1.00 97.88 86 VAL A O 1
ATOM 677 N N . GLU A 1 87 ? -5.683 2.428 8.263 1.00 97.94 87 GLU A N 1
ATOM 678 C CA . GLU A 1 87 ? -4.454 1.782 7.832 1.00 97.94 87 GLU A CA 1
ATOM 679 C C . GLU A 1 87 ? -3.893 0.886 8.932 1.00 97.94 87 GLU A C 1
ATOM 681 O O . GLU A 1 87 ? -3.953 1.204 10.125 1.00 97.94 87 GLU A O 1
ATOM 686 N N . VAL A 1 88 ? -3.313 -0.234 8.516 1.00 98.38 88 VAL A N 1
ATOM 687 C CA . VAL A 1 88 ? -2.618 -1.180 9.384 1.00 98.38 88 VAL A CA 1
ATOM 688 C C . VAL A 1 88 ? -1.175 -1.286 8.925 1.00 98.38 88 VAL A C 1
ATOM 690 O O . VAL A 1 88 ? -0.904 -1.692 7.796 1.00 98.38 88 VAL A O 1
ATOM 693 N N . TYR A 1 89 ? -0.256 -0.898 9.804 1.00 98.12 89 TYR A N 1
ATOM 694 C CA . TYR A 1 89 ? 1.178 -0.940 9.550 1.00 98.12 89 TYR A CA 1
ATOM 695 C C . TYR A 1 89 ? 1.793 -2.234 10.085 1.00 98.12 89 TYR A C 1
ATOM 697 O O . TYR A 1 89 ? 1.634 -2.542 11.266 1.00 98.12 89 TYR A O 1
ATOM 705 N N . PHE A 1 90 ? 2.521 -2.948 9.234 1.00 97.44 90 PHE A N 1
ATOM 706 C CA . PHE A 1 90 ? 3.289 -4.142 9.572 1.00 97.44 90 PHE A CA 1
ATOM 707 C C . PHE A 1 90 ? 4.764 -3.866 9.314 1.00 97.44 90 PHE A C 1
ATOM 709 O O . PHE A 1 90 ? 5.128 -3.378 8.242 1.00 97.44 90 PHE A O 1
ATOM 716 N N . GLU A 1 91 ? 5.607 -4.165 10.293 1.00 94.19 91 GLU A N 1
ATOM 717 C CA . GLU A 1 91 ? 7.030 -3.847 10.243 1.00 94.19 91 GLU A CA 1
ATOM 718 C C . GLU A 1 91 ? 7.850 -5.122 10.028 1.00 94.19 91 GLU A C 1
ATOM 720 O O . GLU A 1 91 ? 7.628 -6.135 10.679 1.00 94.19 91 GLU A O 1
ATOM 725 N N . GLN A 1 92 ? 8.861 -5.052 9.158 1.00 91.69 92 GLN A N 1
ATOM 726 C CA . GLN A 1 92 ? 9.857 -6.116 8.987 1.00 91.69 92 GLN A CA 1
ATOM 727 C C . GLN A 1 92 ? 9.273 -7.485 8.604 1.00 91.69 92 GLN A C 1
ATOM 729 O O . GLN A 1 92 ? 9.808 -8.528 8.985 1.00 91.69 92 GLN A O 1
ATOM 734 N N . VAL A 1 93 ? 8.236 -7.490 7.771 1.00 92.38 93 VAL A N 1
ATOM 735 C CA . VAL A 1 93 ? 7.663 -8.714 7.207 1.00 92.38 93 VAL A CA 1
ATOM 736 C C . VAL A 1 93 ? 8.632 -9.321 6.186 1.00 92.38 93 VAL A C 1
ATOM 738 O O . VAL A 1 93 ? 9.197 -8.620 5.339 1.00 92.38 93 VAL A O 1
ATOM 741 N N . TYR A 1 94 ? 8.804 -10.646 6.239 1.00 89.88 94 TYR A N 1
ATOM 742 C CA . TYR A 1 94 ? 9.639 -11.411 5.308 1.00 89.88 94 TYR A CA 1
ATOM 743 C C . TYR A 1 94 ? 8.783 -12.274 4.378 1.00 89.88 94 TYR A C 1
ATOM 745 O O . TYR A 1 94 ? 8.161 -13.239 4.816 1.00 89.88 94 TYR A O 1
ATOM 753 N N . LEU A 1 95 ? 8.820 -11.986 3.074 1.00 86.06 95 LEU A N 1
ATOM 754 C CA . LEU A 1 95 ? 8.189 -12.807 2.033 1.00 86.06 95 LEU A CA 1
ATOM 755 C C . LEU A 1 95 ? 9.254 -13.334 1.072 1.00 86.06 95 LEU A C 1
ATOM 757 O O . LEU A 1 95 ? 9.851 -12.559 0.333 1.00 86.06 95 LEU A O 1
ATOM 761 N N . GLN A 1 96 ? 9.507 -14.647 1.067 1.00 81.31 96 GLN A N 1
ATOM 762 C CA . GLN A 1 96 ? 10.468 -15.288 0.146 1.00 81.31 96 GLN A CA 1
ATOM 763 C C . GLN A 1 96 ? 11.841 -14.572 0.114 1.00 81.31 96 GLN A C 1
ATOM 765 O O . GLN A 1 96 ? 12.371 -14.256 -0.949 1.00 81.31 96 GLN A O 1
ATOM 770 N N . SER A 1 97 ? 12.392 -14.285 1.302 1.00 82.81 97 SER A N 1
ATOM 771 C CA . SER A 1 97 ? 13.647 -13.536 1.538 1.00 82.81 97 SER A CA 1
ATOM 772 C C . SER A 1 97 ? 13.601 -12.026 1.265 1.00 82.81 97 SER A C 1
ATOM 774 O O . SER A 1 97 ? 14.601 -11.338 1.473 1.00 82.81 97 SER A O 1
ATOM 776 N N . LEU A 1 98 ? 12.458 -11.481 0.849 1.00 88.50 98 LEU A N 1
ATOM 777 C CA . LEU A 1 98 ? 12.256 -10.042 0.703 1.00 88.50 98 LEU A CA 1
ATOM 778 C C . LEU A 1 98 ? 11.741 -9.460 2.019 1.00 88.50 98 LEU A C 1
ATOM 780 O O . LEU A 1 98 ? 10.630 -9.768 2.445 1.00 88.50 98 LEU A O 1
ATOM 784 N N . ARG A 1 99 ? 12.553 -8.606 2.642 1.00 93.31 99 ARG A N 1
ATOM 785 C CA . ARG A 1 99 ? 12.184 -7.850 3.842 1.00 93.31 99 ARG A CA 1
ATOM 786 C C . ARG A 1 99 ? 11.567 -6.508 3.462 1.00 93.31 99 ARG A C 1
ATOM 788 O O . ARG A 1 99 ? 12.177 -5.749 2.699 1.00 93.31 99 ARG A O 1
ATOM 795 N N . ALA A 1 100 ? 10.413 -6.197 4.036 1.00 95.81 100 ALA A N 1
ATOM 796 C CA . ALA A 1 100 ? 9.731 -4.931 3.814 1.00 95.81 100 ALA A CA 1
ATOM 797 C C . ALA A 1 100 ? 8.801 -4.561 4.964 1.00 95.81 100 ALA A C 1
ATOM 799 O O . ALA A 1 100 ? 8.371 -5.424 5.727 1.00 95.81 100 ALA A O 1
ATOM 800 N N . ASP A 1 101 ? 8.448 -3.284 5.005 1.00 97.88 101 ASP A N 1
ATOM 801 C CA . ASP A 1 101 ? 7.319 -2.807 5.790 1.00 97.88 101 ASP A CA 1
ATOM 802 C C . ASP A 1 101 ? 6.087 -2.717 4.874 1.00 97.88 101 ASP A C 1
ATOM 804 O O . ASP A 1 101 ? 6.208 -2.492 3.662 1.00 97.88 101 ASP A O 1
ATOM 808 N N . PHE A 1 102 ? 4.900 -2.921 5.440 1.00 98.25 102 PHE A N 1
ATOM 809 C CA . PHE A 1 102 ? 3.630 -2.878 4.719 1.00 98.25 102 PHE A CA 1
ATOM 810 C C . PHE A 1 102 ? 2.678 -1.892 5.385 1.00 98.25 102 PHE A C 1
ATOM 812 O O . PHE A 1 102 ? 2.525 -1.892 6.604 1.00 98.25 102 PHE A O 1
ATOM 819 N N . ILE A 1 103 ? 1.980 -1.098 4.579 1.00 98.38 103 ILE A N 1
ATOM 820 C CA . ILE A 1 103 ? 0.812 -0.328 5.014 1.00 98.38 103 ILE A CA 1
ATOM 821 C C . ILE A 1 103 ? -0.391 -0.881 4.258 1.00 98.38 103 ILE A C 1
ATOM 823 O O . ILE A 1 103 ? -0.414 -0.892 3.029 1.00 98.38 103 ILE A O 1
ATOM 827 N N . ILE A 1 104 ? -1.375 -1.379 4.996 1.00 98.50 104 ILE A N 1
ATOM 828 C CA . ILE A 1 104 ? -2.590 -1.978 4.450 1.00 98.50 104 ILE A CA 1
ATOM 829 C C . ILE A 1 104 ? -3.748 -1.035 4.725 1.00 98.50 104 ILE A C 1
ATOM 831 O O . ILE A 1 104 ? -4.090 -0.816 5.885 1.00 98.50 104 ILE A O 1
ATOM 835 N N . THR A 1 105 ? -4.378 -0.504 3.684 1.00 98.38 105 THR A N 1
ATOM 836 C CA . THR A 1 105 ? -5.583 0.315 3.847 1.00 98.38 105 THR A CA 1
ATOM 837 C C . THR A 1 105 ? -6.809 -0.581 3.742 1.00 98.38 105 THR A C 1
ATOM 839 O O . THR A 1 105 ? -6.926 -1.364 2.799 1.00 98.38 105 THR A O 1
ATOM 842 N N . LEU A 1 106 ? -7.733 -0.478 4.695 1.00 98.50 106 LEU A N 1
ATOM 843 C CA . LEU A 1 106 ? -8.954 -1.285 4.704 1.00 98.50 106 LEU A CA 1
ATOM 844 C C . LEU A 1 106 ? -10.049 -0.669 3.830 1.00 98.50 106 LEU A C 1
ATOM 846 O O . LEU A 1 106 ? -10.140 0.553 3.687 1.00 98.50 106 LEU A O 1
ATOM 850 N N . ASP A 1 107 ? -10.901 -1.527 3.281 1.00 97.56 107 ASP A N 1
ATOM 851 C CA . ASP A 1 107 ? -12.116 -1.136 2.578 1.00 97.56 107 ASP A CA 1
ATOM 852 C C . ASP A 1 107 ? -13.265 -0.968 3.579 1.00 97.56 107 ASP A C 1
ATOM 854 O O . ASP A 1 107 ? -13.897 -1.929 4.039 1.00 97.56 107 ASP A O 1
ATOM 858 N N . VAL A 1 108 ? -13.470 0.282 3.993 1.00 97.56 108 VAL A N 1
ATOM 859 C CA . VAL A 1 108 ? -14.483 0.669 4.973 1.00 97.56 108 VAL A CA 1
ATOM 860 C C . VAL A 1 108 ? -15.140 1.962 4.520 1.00 97.56 108 VAL A C 1
ATOM 862 O O . VAL A 1 108 ? -14.475 2.957 4.234 1.00 97.56 108 VAL A O 1
ATOM 865 N N . ASP A 1 109 ? -16.467 1.954 4.478 1.00 95.75 109 ASP A N 1
ATOM 866 C CA . ASP A 1 109 ? -17.255 3.116 4.102 1.00 95.75 109 ASP A CA 1
ATOM 867 C C . ASP A 1 109 ? -17.170 4.242 5.151 1.00 95.75 109 ASP A C 1
ATOM 869 O O . ASP A 1 109 ? -17.016 4.017 6.356 1.00 95.75 109 ASP A O 1
ATOM 873 N N . GLN A 1 110 ? -17.316 5.487 4.690 1.00 95.50 110 GLN A N 1
ATOM 874 C CA . GLN A 1 110 ? -17.227 6.674 5.551 1.00 95.50 110 GLN A CA 1
ATOM 875 C C . GLN A 1 110 ? -18.309 6.697 6.643 1.00 95.50 110 GLN A C 1
ATOM 877 O O . GLN A 1 110 ? -18.078 7.246 7.719 1.00 95.50 110 GLN A O 1
ATOM 882 N N . ALA A 1 111 ? -19.479 6.100 6.388 1.00 95.62 111 ALA A N 1
ATOM 883 C CA . ALA A 1 111 ? -20.570 6.037 7.359 1.00 95.62 111 ALA A CA 1
ATOM 884 C C . ALA A 1 111 ? -20.210 5.152 8.563 1.00 95.62 111 ALA A C 1
ATOM 886 O O . ALA A 1 111 ? -20.596 5.470 9.686 1.00 95.62 111 ALA A O 1
ATOM 887 N N . THR A 1 112 ? -19.421 4.101 8.341 1.00 95.94 112 THR A N 1
ATOM 888 C CA . THR A 1 112 ? -18.847 3.257 9.392 1.00 95.94 112 THR A CA 1
ATOM 889 C C . THR A 1 112 ? -17.662 3.937 10.077 1.00 95.94 112 THR A C 1
ATOM 891 O O . THR A 1 112 ? -17.551 3.876 11.299 1.00 95.94 112 THR A O 1
ATOM 894 N N . LEU A 1 113 ? -16.785 4.610 9.324 1.00 96.69 113 LEU A N 1
ATOM 895 C CA . LEU A 1 113 ? -15.580 5.235 9.889 1.00 96.69 113 LEU A CA 1
ATOM 896 C C . LEU A 1 113 ? -15.867 6.473 10.739 1.00 96.69 113 LEU A C 1
ATOM 898 O O . LEU A 1 113 ? -15.183 6.701 11.733 1.00 96.69 113 LEU A O 1
ATOM 902 N N . LYS A 1 114 ? -16.877 7.269 10.383 1.00 94.88 114 LYS A N 1
ATOM 903 C CA . LYS A 1 114 ? -17.232 8.489 11.116 1.00 94.88 114 LYS A CA 1
ATOM 904 C C . LYS A 1 114 ? -17.501 8.250 12.614 1.00 94.88 114 LYS A C 1
ATOM 906 O O . LYS A 1 114 ? -16.856 8.910 13.427 1.00 94.88 114 LYS A O 1
ATOM 911 N N . PRO A 1 115 ? -18.383 7.320 13.024 1.00 94.69 115 PRO A N 1
ATOM 912 C CA . PRO A 1 115 ? -18.615 7.070 14.443 1.00 94.69 115 PRO A CA 1
ATOM 913 C C . PRO A 1 115 ? -17.386 6.469 15.150 1.00 94.69 115 PRO A C 1
ATOM 915 O O . PRO A 1 115 ? -17.191 6.733 16.333 1.00 94.69 115 PRO A O 1
ATOM 918 N N . MET A 1 116 ? -16.530 5.712 14.448 1.00 95.06 116 MET A N 1
ATOM 919 C CA . MET A 1 116 ? -15.252 5.228 15.001 1.00 95.06 116 MET A CA 1
ATOM 920 C C . MET A 1 116 ? -14.270 6.380 15.259 1.00 95.06 116 MET A C 1
ATOM 922 O O . MET A 1 116 ? -13.589 6.406 16.282 1.00 95.06 116 MET A O 1
ATOM 926 N N . TYR A 1 117 ? -14.216 7.358 14.349 1.00 92.88 117 TYR A N 1
ATOM 927 C CA . TYR A 1 117 ? -13.422 8.577 14.509 1.00 92.88 117 TYR A CA 1
ATOM 928 C C . TYR A 1 117 ? -13.883 9.394 15.724 1.00 92.88 117 TYR A C 1
ATOM 930 O O . TYR A 1 117 ? -13.053 9.796 16.536 1.00 92.88 117 TYR A O 1
ATOM 938 N N . GLU A 1 118 ? -15.195 9.591 15.888 1.00 90.44 118 GLU A N 1
ATOM 939 C CA . GLU A 1 118 ? -15.776 10.339 17.017 1.00 90.44 118 GLU A CA 1
ATOM 940 C C . GLU A 1 118 ? -15.502 9.671 18.377 1.00 90.44 118 GLU A C 1
ATOM 942 O O . GLU A 1 118 ? -15.343 10.364 19.382 1.00 90.44 118 GLU A O 1
ATOM 947 N N . ARG A 1 119 ? -15.396 8.335 18.408 1.00 91.50 119 ARG A N 1
ATOM 948 C CA . ARG A 1 119 ? -15.002 7.550 19.592 1.00 91.50 119 ARG A CA 1
ATOM 949 C C . ARG A 1 119 ? -13.489 7.406 19.783 1.00 91.50 119 ARG A C 1
ATOM 951 O O . ARG A 1 119 ? -13.060 6.780 20.751 1.00 91.50 119 ARG A O 1
A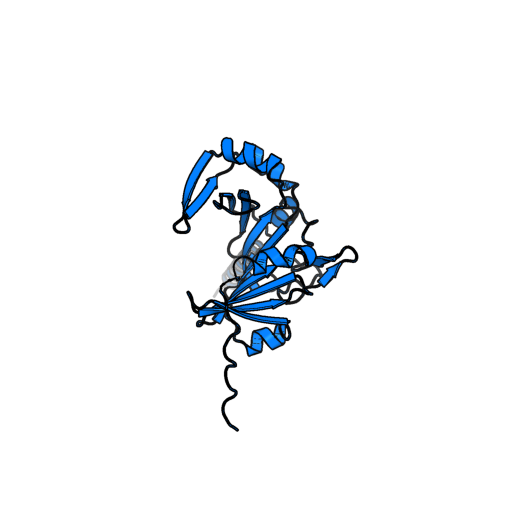TOM 958 N N . GLY A 1 120 ? -12.678 7.938 18.871 1.00 80.94 120 GLY A N 1
ATOM 959 C CA . GLY A 1 120 ? -11.230 7.762 18.873 1.00 80.94 120 GLY A CA 1
ATOM 960 C C . GLY A 1 120 ? -10.581 8.155 20.203 1.00 80.94 120 GLY A C 1
ATOM 961 O O . GLY A 1 120 ? -10.826 9.229 20.748 1.00 80.94 120 GLY A O 1
ATOM 962 N N . LEU A 1 121 ? -9.697 7.298 20.715 1.00 76.62 121 LEU A N 1
ATOM 963 C CA . LEU A 1 121 ? -9.107 7.434 22.052 1.00 76.62 121 LEU A CA 1
ATOM 964 C C . LEU A 1 121 ? -8.022 8.515 22.133 1.00 76.62 121 LEU A C 1
ATOM 966 O O . LEU A 1 121 ? -7.727 9.034 23.210 1.00 76.62 121 LEU A O 1
ATOM 970 N N . ARG A 1 122 ? -7.360 8.812 21.010 1.00 80.75 122 ARG A N 1
ATOM 971 C CA . ARG A 1 122 ? -6.284 9.808 20.937 1.00 80.75 122 ARG A CA 1
ATOM 972 C C . ARG A 1 122 ? -6.134 10.334 19.524 1.00 80.75 122 ARG A C 1
ATOM 974 O O . ARG A 1 122 ? -6.049 9.533 18.601 1.00 80.75 122 ARG A O 1
ATOM 981 N N . ILE A 1 123 ? -5.988 11.649 19.395 1.00 81.81 123 ILE A N 1
ATOM 982 C CA . ILE A 1 123 ? -5.705 12.338 18.135 1.00 81.81 123 ILE A CA 1
ATOM 983 C C . ILE A 1 123 ? -4.275 12.891 18.181 1.00 81.81 123 ILE A C 1
ATOM 985 O O . ILE A 1 123 ? -3.904 13.596 19.120 1.00 81.81 123 ILE A O 1
ATOM 989 N N . SER A 1 124 ? -3.483 12.585 17.159 1.00 84.38 124 SER A N 1
ATOM 990 C CA . SER A 1 124 ? -2.148 13.135 16.923 1.00 84.38 124 SER A CA 1
ATOM 991 C C . SER A 1 124 ? -2.131 13.836 15.570 1.00 84.38 124 SER A C 1
ATOM 993 O O . SER A 1 124 ? -2.463 13.224 14.560 1.00 84.38 124 SER A O 1
ATOM 995 N N . LYS A 1 125 ? -1.731 15.108 15.526 1.00 82.12 125 LYS A N 1
ATOM 996 C CA . LYS A 1 125 ? -1.552 15.833 14.262 1.00 82.12 125 LYS A CA 1
ATOM 997 C C . LYS A 1 125 ? -0.189 15.488 13.655 1.00 82.12 125 LYS A C 1
ATOM 999 O O . LYS A 1 125 ? 0.812 15.512 14.367 1.00 82.12 125 LYS A O 1
ATOM 1004 N N . MET A 1 126 ? -0.163 15.163 12.369 1.00 80.62 126 MET A N 1
ATOM 1005 C CA . MET A 1 126 ? 1.051 14.880 11.605 1.00 80.62 126 MET A CA 1
ATOM 1006 C C . MET A 1 126 ? 1.618 16.157 10.981 1.00 80.62 126 MET A C 1
ATOM 1008 O O . MET A 1 126 ? 0.906 17.150 10.816 1.00 80.62 126 MET A O 1
ATOM 1012 N N . GLU A 1 127 ? 2.899 16.128 10.608 1.00 70.94 127 GLU A N 1
ATOM 1013 C CA . GLU A 1 127 ? 3.559 17.240 9.904 1.00 70.94 127 GLU A CA 1
ATOM 1014 C C . GLU A 1 127 ? 2.906 17.535 8.544 1.00 70.94 127 GLU A C 1
ATOM 1016 O O . GLU A 1 127 ? 2.854 18.690 8.133 1.00 70.94 127 GLU A O 1
ATOM 1021 N N . SER A 1 128 ? 2.320 16.517 7.899 1.00 71.75 128 SER A N 1
ATOM 1022 C CA . SER A 1 128 ? 1.523 16.646 6.668 1.00 71.75 128 SER A CA 1
ATOM 1023 C C . SER A 1 128 ? 0.204 17.405 6.856 1.00 71.75 128 SER A C 1
ATOM 1025 O O . SER A 1 128 ? -0.422 17.802 5.878 1.00 71.75 128 SER A O 1
ATOM 1027 N N . GLY A 1 129 ? -0.236 17.614 8.101 1.00 78.62 129 GLY A N 1
ATOM 1028 C CA . GLY A 1 129 ? -1.547 18.169 8.429 1.00 78.62 129 GLY A CA 1
ATOM 1029 C C . GLY A 1 129 ? -2.630 17.114 8.669 1.00 78.62 129 GLY A C 1
ATOM 1030 O O . GLY A 1 129 ? -3.660 17.463 9.254 1.00 78.62 129 GLY A O 1
ATOM 1031 N N . ASP A 1 130 ? -2.378 15.850 8.313 1.00 81.62 130 ASP A N 1
ATOM 1032 C CA . ASP A 1 130 ? -3.273 14.731 8.612 1.00 81.62 130 ASP A CA 1
ATOM 1033 C C . ASP A 1 130 ? -3.422 14.537 10.120 1.00 81.62 130 ASP A C 1
ATOM 1035 O O . ASP A 1 130 ? -2.524 14.848 10.917 1.00 81.62 130 ASP A O 1
ATOM 1039 N N . LYS A 1 131 ? -4.557 13.981 10.535 1.00 88.12 131 LYS A N 1
ATOM 1040 C CA . LYS A 1 131 ? -4.736 13.536 11.917 1.00 88.12 131 LYS A CA 1
ATOM 1041 C C . LYS A 1 131 ? -4.680 12.023 11.970 1.00 88.12 131 LYS A C 1
ATOM 1043 O O . LYS A 1 131 ? -5.356 11.347 11.210 1.00 88.12 131 LYS A O 1
ATOM 1048 N N . LYS A 1 132 ? -3.907 11.504 12.916 1.00 90.94 132 LYS A N 1
ATOM 1049 C CA . LYS A 1 132 ? -3.817 10.089 13.263 1.00 90.94 132 LYS A CA 1
A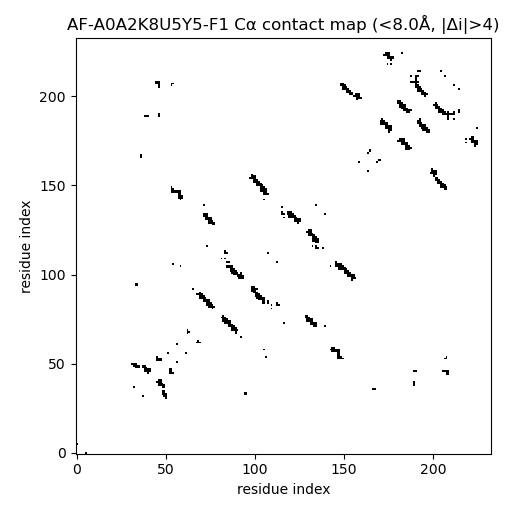TOM 1050 C C . LYS A 1 132 ? -4.614 9.832 14.533 1.00 90.94 132 LYS A C 1
ATOM 1052 O O . LYS A 1 132 ? -4.394 10.493 15.548 1.00 90.94 132 LYS A O 1
ATOM 1057 N N . ILE A 1 133 ? -5.508 8.859 14.483 1.00 91.75 133 ILE A N 1
ATOM 1058 C CA . ILE A 1 133 ? -6.466 8.539 15.528 1.00 91.75 133 ILE A CA 1
ATOM 1059 C C . ILE A 1 133 ? -6.251 7.096 15.970 1.00 91.75 133 ILE A C 1
ATOM 1061 O O . ILE A 1 133 ? -6.295 6.163 15.164 1.00 91.75 133 ILE A O 1
ATOM 1065 N N . LYS A 1 134 ? -6.025 6.909 17.273 1.00 93.06 134 LYS A N 1
ATOM 1066 C CA . LYS A 1 134 ? -6.038 5.578 17.883 1.00 93.06 134 LYS A CA 1
ATOM 1067 C C . LYS A 1 134 ? -7.489 5.141 18.071 1.00 93.06 134 LYS A C 1
ATOM 1069 O O . LYS A 1 134 ? -8.234 5.805 18.789 1.00 93.06 134 LYS A O 1
ATOM 1074 N N . LEU A 1 135 ? -7.863 4.034 17.440 1.00 92.38 135 LEU A N 1
ATOM 1075 C CA . LEU A 1 135 ? -9.209 3.467 17.518 1.00 92.38 135 LEU A CA 1
ATOM 1076 C C . LEU A 1 135 ? -9.498 2.819 18.878 1.00 92.38 135 LEU A C 1
ATOM 1078 O O . LEU A 1 135 ? -8.578 2.383 19.579 1.00 92.38 135 LEU A O 1
ATOM 1082 N N . ASP A 1 136 ? -10.784 2.743 19.218 1.00 93.25 136 ASP A N 1
ATOM 1083 C CA . ASP A 1 136 ? -11.275 1.929 20.328 1.00 93.25 136 ASP A CA 1
ATOM 1084 C C . ASP A 1 136 ? -11.058 0.430 20.027 1.00 93.25 136 ASP A C 1
ATOM 1086 O O . ASP A 1 136 ? -11.262 0.007 18.884 1.00 93.25 136 ASP A O 1
ATOM 1090 N N . PRO A 1 137 ? -10.654 -0.403 21.006 1.00 92.81 137 PRO A N 1
ATOM 1091 C CA . PRO A 1 137 ? -10.464 -1.837 20.790 1.00 92.81 137 PRO A CA 1
ATOM 1092 C C . PRO A 1 137 ? -11.693 -2.556 20.220 1.00 92.81 137 PRO A C 1
ATOM 1094 O O . PRO A 1 137 ? -11.539 -3.455 19.398 1.00 92.81 137 PRO A O 1
ATOM 1097 N N . THR A 1 138 ? -12.907 -2.154 20.605 1.00 93.88 138 THR A N 1
ATOM 1098 C CA . THR A 1 138 ? -14.140 -2.758 20.075 1.00 93.88 138 THR A CA 1
ATOM 1099 C C . THR A 1 138 ? -14.323 -2.463 18.589 1.00 93.88 138 THR A C 1
ATOM 1101 O O . THR A 1 138 ? -14.719 -3.348 17.833 1.00 93.88 138 THR A O 1
ATOM 1104 N N . ASP A 1 139 ? -13.945 -1.264 18.142 1.00 95.19 139 ASP A N 1
ATOM 1105 C CA . ASP A 1 139 ? -13.943 -0.903 16.725 1.00 95.19 139 ASP A CA 1
ATOM 1106 C C . ASP A 1 139 ? -12.882 -1.700 15.957 1.00 95.19 139 ASP A C 1
ATOM 1108 O O . ASP A 1 139 ? -13.161 -2.194 14.864 1.00 95.19 139 ASP A O 1
ATOM 1112 N N . VAL A 1 140 ? -11.700 -1.917 16.547 1.00 95.38 140 VAL A N 1
ATOM 1113 C CA . VAL A 1 140 ? -10.646 -2.757 15.950 1.00 95.38 140 VAL A CA 1
ATOM 1114 C C . VAL A 1 140 ? -11.138 -4.181 15.677 1.00 95.38 140 VAL A C 1
ATOM 1116 O O . VAL A 1 140 ? -10.888 -4.695 14.587 1.00 95.38 140 VAL A O 1
ATOM 1119 N N . GLU A 1 141 ? -11.887 -4.794 16.597 1.00 96.00 141 GLU A N 1
ATOM 1120 C CA . GLU A 1 141 ? -12.458 -6.135 16.392 1.00 96.00 141 GLU A CA 1
ATOM 1121 C C . GLU A 1 141 ? -13.411 -6.184 15.188 1.00 96.00 141 GLU A C 1
ATOM 1123 O O . GLU A 1 141 ? -13.365 -7.119 14.386 1.00 96.00 141 GLU A O 1
ATOM 1128 N N . THR A 1 142 ? -14.234 -5.148 14.986 1.00 95.94 142 THR A N 1
ATOM 1129 C CA . THR A 1 142 ? -15.132 -5.092 13.816 1.00 95.94 142 THR A CA 1
ATOM 1130 C C . THR A 1 142 ? -14.375 -4.982 12.489 1.00 95.94 142 THR A C 1
ATOM 1132 O O . THR A 1 142 ? -14.837 -5.478 11.458 1.00 95.94 142 THR A O 1
ATOM 1135 N N . LEU A 1 143 ? -13.187 -4.370 12.506 1.00 97.81 143 LEU A N 1
ATOM 1136 C CA . LEU A 1 143 ? -12.356 -4.157 11.322 1.00 97.81 143 LEU A CA 1
ATOM 1137 C C . LEU A 1 143 ? -11.640 -5.433 10.862 1.00 97.81 143 LEU A C 1
ATOM 1139 O O . LEU A 1 143 ? -11.242 -5.517 9.702 1.00 97.81 143 LEU A O 1
ATOM 1143 N N . LEU A 1 144 ? -11.542 -6.463 11.710 1.00 97.81 144 LEU A N 1
ATOM 1144 C CA . LEU A 1 144 ? -10.927 -7.749 11.358 1.00 97.81 144 LEU A CA 1
ATOM 1145 C C . LEU A 1 144 ? -11.612 -8.438 10.169 1.00 97.81 144 LEU A C 1
ATOM 1147 O O . LEU A 1 144 ? -10.953 -9.117 9.378 1.00 97.81 144 LEU A O 1
ATOM 1151 N N . ALA A 1 145 ? -12.926 -8.252 10.031 1.00 97.81 145 ALA A N 1
ATOM 1152 C CA . ALA A 1 145 ? -13.718 -8.824 8.947 1.00 97.81 145 ALA A CA 1
ATOM 1153 C C . ALA A 1 145 ? -13.713 -7.972 7.666 1.00 97.81 145 ALA A C 1
ATOM 1155 O O . ALA A 1 145 ? -14.240 -8.418 6.643 1.00 97.81 145 ALA A O 1
ATOM 1156 N N . ARG A 1 146 ? -13.152 -6.756 7.708 1.00 98.50 146 ARG A N 1
ATOM 1157 C CA . ARG A 1 146 ? -13.140 -5.846 6.561 1.00 98.50 146 ARG A CA 1
ATOM 1158 C C . ARG A 1 146 ? -12.072 -6.268 5.541 1.00 98.50 146 ARG A C 1
ATOM 1160 O O . ARG A 1 146 ? -10.978 -6.679 5.950 1.00 98.50 146 ARG A O 1
ATOM 1167 N N . PRO A 1 147 ? -12.380 -6.199 4.233 1.00 98.31 147 PRO A N 1
ATOM 1168 C CA . PRO A 1 147 ? -11.410 -6.502 3.196 1.00 98.31 147 PRO A CA 1
ATOM 1169 C C . PRO A 1 147 ? -10.330 -5.421 3.104 1.00 98.31 147 PRO A C 1
ATOM 1171 O O . PRO A 1 147 ? -10.510 -4.291 3.560 1.00 98.31 147 PRO A O 1
ATOM 1174 N N . ILE A 1 148 ? -9.191 -5.772 2.513 1.00 98.44 148 ILE A N 1
ATOM 1175 C CA . ILE A 1 148 ? -8.117 -4.827 2.205 1.00 98.44 148 ILE A CA 1
ATOM 1176 C C . ILE A 1 148 ? -8.417 -4.123 0.881 1.00 98.44 148 ILE A C 1
ATOM 1178 O O . ILE A 1 148 ? -8.751 -4.769 -0.108 1.00 98.44 148 ILE A O 1
ATOM 1182 N N . ARG A 1 149 ? -8.280 -2.801 0.847 1.00 97.75 149 ARG A N 1
ATOM 1183 C CA . ARG A 1 149 ? -8.502 -1.973 -0.347 1.00 97.75 149 ARG A CA 1
ATOM 1184 C C . ARG A 1 149 ? -7.223 -1.765 -1.148 1.00 97.75 149 ARG A C 1
ATOM 1186 O O . ARG A 1 149 ? -7.246 -1.776 -2.374 1.00 97.75 149 ARG A O 1
ATOM 1193 N N . SER A 1 150 ? -6.113 -1.556 -0.449 1.00 98.31 150 SER A N 1
ATOM 1194 C CA . SER A 1 150 ? -4.812 -1.292 -1.058 1.00 98.31 150 SER A CA 1
ATOM 1195 C C . SER A 1 150 ? -3.673 -1.783 -0.179 1.00 98.31 150 SER A C 1
ATOM 1197 O O . SER A 1 150 ? -3.817 -1.955 1.035 1.00 98.31 150 SER A O 1
ATOM 1199 N N . ILE A 1 151 ? -2.530 -2.005 -0.820 1.00 98.62 151 ILE A N 1
ATOM 1200 C CA . ILE A 1 151 ? -1.282 -2.401 -0.171 1.00 98.62 151 ILE A CA 1
ATOM 1201 C C . ILE A 1 151 ? -0.212 -1.402 -0.584 1.00 98.62 151 ILE A C 1
ATOM 1203 O O . ILE A 1 151 ? 0.038 -1.236 -1.773 1.00 98.62 151 ILE A O 1
ATOM 1207 N N . THR A 1 152 ? 0.477 -0.810 0.381 1.00 98.56 152 THR A N 1
ATOM 1208 C CA . THR A 1 152 ? 1.727 -0.087 0.154 1.00 98.56 152 THR A CA 1
ATOM 1209 C C . THR A 1 152 ? 2.874 -0.931 0.685 1.00 98.56 152 THR A C 1
ATOM 1211 O O . THR A 1 152 ? 2.889 -1.326 1.848 1.00 98.56 152 THR A O 1
ATOM 1214 N N . TYR A 1 153 ? 3.834 -1.219 -0.184 1.00 98.25 153 TYR A N 1
ATOM 1215 C CA . TYR A 1 153 ? 4.996 -2.058 0.069 1.00 98.25 153 TYR A CA 1
ATOM 1216 C C . TYR A 1 153 ? 6.264 -1.203 0.088 1.00 98.25 153 TYR A C 1
ATOM 1218 O O . TYR A 1 153 ? 6.591 -0.542 -0.903 1.00 98.25 153 TYR A O 1
ATOM 1226 N N . LEU A 1 154 ? 6.989 -1.239 1.207 1.00 97.81 154 LEU A N 1
ATOM 1227 C CA . LEU A 1 154 ? 8.218 -0.481 1.434 1.00 97.81 154 LEU A CA 1
ATOM 1228 C C . LEU A 1 154 ? 9.395 -1.452 1.615 1.00 97.81 154 LEU A C 1
ATOM 1230 O O . LEU A 1 154 ? 9.729 -1.827 2.744 1.00 97.81 154 LEU A O 1
ATOM 1234 N N . PRO A 1 155 ? 10.028 -1.918 0.524 1.00 96.56 155 PRO A N 1
ATOM 1235 C CA . PRO A 1 155 ? 11.154 -2.828 0.639 1.00 96.56 155 PRO A CA 1
ATOM 1236 C C . PRO A 1 155 ? 12.377 -2.120 1.215 1.00 96.56 155 PRO A C 1
ATOM 1238 O O . PRO A 1 155 ? 12.657 -0.957 0.926 1.00 96.56 155 PRO A O 1
ATOM 1241 N N . GLN A 1 156 ? 13.181 -2.874 1.962 1.00 93.94 156 GLN A N 1
ATOM 1242 C CA . GLN A 1 156 ? 14.504 -2.405 2.390 1.00 93.94 156 GLN A CA 1
ATOM 1243 C C . GLN A 1 156 ? 15.494 -2.338 1.213 1.00 93.94 156 GLN A C 1
ATOM 1245 O O . GLN A 1 156 ? 16.473 -1.586 1.244 1.00 93.94 156 GLN A O 1
ATOM 1250 N N . ALA A 1 157 ? 15.239 -3.124 0.162 1.00 91.44 157 ALA A N 1
ATOM 1251 C CA . ALA A 1 157 ? 16.033 -3.133 -1.056 1.00 91.44 157 ALA A CA 1
ATOM 1252 C C . ALA A 1 157 ? 15.896 -1.816 -1.833 1.00 91.44 157 ALA A C 1
ATOM 1254 O O . ALA A 1 157 ? 14.833 -1.200 -1.891 1.00 91.44 157 ALA A O 1
ATOM 1255 N N . ARG A 1 158 ? 16.989 -1.418 -2.482 1.00 94.75 158 ARG A N 1
ATOM 1256 C CA . ARG A 1 158 ? 17.009 -0.313 -3.441 1.00 94.75 158 ARG A CA 1
ATOM 1257 C C . ARG A 1 158 ? 17.037 -0.888 -4.843 1.00 94.75 158 ARG A C 1
ATOM 1259 O O . ARG A 1 158 ? 17.765 -1.851 -5.071 1.00 94.75 158 ARG A O 1
ATOM 1266 N N . LEU A 1 159 ? 16.280 -0.291 -5.754 1.00 93.56 159 LEU A N 1
ATOM 1267 C CA . LEU A 1 159 ? 16.250 -0.696 -7.156 1.00 93.56 159 LEU A CA 1
ATOM 1268 C C . LEU A 1 159 ? 16.744 0.452 -8.040 1.00 93.56 159 LEU A C 1
ATOM 1270 O O . LEU A 1 159 ? 16.487 1.626 -7.762 1.00 93.56 159 LEU A O 1
ATOM 1274 N N . ASP A 1 160 ? 17.464 0.117 -9.101 1.00 93.25 160 ASP A N 1
ATOM 1275 C CA . ASP A 1 160 ? 17.723 1.004 -10.234 1.00 93.25 160 ASP A CA 1
ATOM 1276 C C . ASP A 1 160 ? 16.628 0.853 -11.304 1.00 93.25 160 ASP A C 1
ATOM 1278 O O . ASP A 1 160 ? 15.738 0.004 -11.193 1.00 93.25 160 ASP A O 1
ATOM 1282 N N . ASN A 1 161 ? 16.666 1.727 -12.312 1.00 92.00 161 ASN A N 1
ATOM 1283 C CA . ASN A 1 161 ? 15.672 1.750 -13.385 1.00 92.00 161 ASN A CA 1
ATOM 1284 C C . ASN A 1 161 ? 15.686 0.428 -14.178 1.00 92.00 161 ASN A C 1
ATOM 1286 O O . ASN A 1 161 ? 14.627 -0.142 -14.425 1.00 92.00 161 ASN A O 1
ATOM 1290 N N . GLU A 1 162 ? 16.873 -0.111 -14.482 1.00 93.56 162 GLU A N 1
ATOM 1291 C CA . GLU A 1 162 ? 17.029 -1.381 -15.206 1.00 93.56 162 GLU A CA 1
ATOM 1292 C C . GLU A 1 162 ? 16.394 -2.554 -14.442 1.00 93.56 162 GLU A C 1
ATOM 1294 O O . GLU A 1 162 ? 15.673 -3.373 -15.013 1.00 93.56 162 GLU A O 1
ATOM 1299 N N . THR A 1 163 ? 16.602 -2.631 -13.125 1.00 94.50 163 THR A N 1
ATOM 1300 C CA . THR A 1 163 ? 16.011 -3.683 -12.294 1.00 94.50 163 THR A CA 1
ATOM 1301 C C . THR A 1 163 ? 14.496 -3.541 -12.213 1.00 94.50 163 THR A C 1
ATOM 1303 O O . THR A 1 163 ? 13.798 -4.560 -12.213 1.00 94.50 163 THR A O 1
ATOM 1306 N N . ILE A 1 164 ? 13.971 -2.311 -12.158 1.00 95.19 164 ILE A N 1
ATOM 1307 C CA . ILE A 1 164 ? 12.523 -2.074 -12.220 1.00 95.19 164 ILE A CA 1
ATOM 1308 C C . ILE A 1 164 ? 11.973 -2.602 -13.545 1.00 95.19 164 ILE A C 1
ATOM 1310 O O . ILE A 1 164 ? 11.076 -3.442 -13.521 1.00 95.19 164 ILE A O 1
ATOM 1314 N N . GLU A 1 165 ? 12.547 -2.212 -14.681 1.00 94.38 165 GLU A N 1
ATOM 1315 C CA . GLU A 1 165 ? 12.095 -2.676 -15.998 1.00 94.38 165 GLU A CA 1
ATOM 1316 C C . GLU A 1 165 ? 12.221 -4.194 -16.157 1.00 94.38 165 GLU A C 1
ATOM 1318 O O . GLU A 1 165 ? 11.300 -4.852 -16.636 1.00 94.38 165 GLU A O 1
ATOM 1323 N N . LYS A 1 166 ? 13.312 -4.800 -15.681 1.00 95.44 166 LYS A N 1
ATOM 1324 C CA . LYS A 1 166 ? 13.519 -6.253 -15.765 1.00 95.44 166 LYS A CA 1
ATOM 1325 C C . LYS A 1 166 ? 12.512 -7.049 -14.936 1.00 95.44 166 LYS A C 1
ATOM 1327 O O . LYS A 1 166 ? 12.149 -8.166 -15.307 1.00 95.44 166 LYS A O 1
ATOM 1332 N N . ARG A 1 167 ? 12.117 -6.529 -13.771 1.00 94.44 167 ARG A N 1
ATOM 1333 C CA . ARG A 1 167 ? 11.209 -7.221 -12.842 1.00 94.44 167 ARG A CA 1
ATOM 1334 C C . ARG A 1 167 ? 9.752 -6.939 -13.174 1.00 94.44 167 ARG A C 1
ATOM 1336 O O 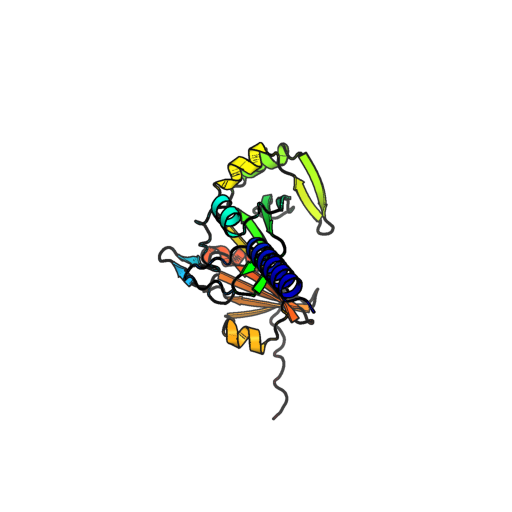. ARG A 1 167 ? 8.958 -7.873 -13.219 1.00 94.44 167 ARG A O 1
ATOM 1343 N N . PHE A 1 168 ? 9.417 -5.672 -13.386 1.00 95.88 168 PHE A N 1
ATOM 1344 C CA . PHE A 1 168 ? 8.050 -5.199 -13.551 1.00 95.88 168 PHE A CA 1
ATOM 1345 C C . PHE A 1 168 ? 7.673 -5.019 -15.024 1.00 95.88 168 PHE A C 1
ATOM 1347 O O . PHE A 1 168 ? 6.490 -5.093 -15.330 1.00 95.88 168 PHE A O 1
ATOM 1354 N N . GLY A 1 169 ? 8.614 -4.887 -15.953 1.00 95.38 169 GLY A N 1
ATOM 1355 C CA . GLY A 1 169 ? 8.341 -4.532 -17.350 1.00 95.38 169 GLY A CA 1
ATOM 1356 C C . GLY A 1 169 ? 8.263 -3.014 -17.560 1.00 95.38 169 GLY A C 1
ATOM 135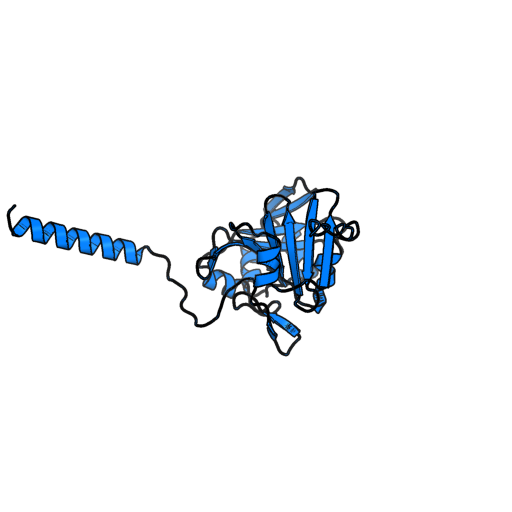7 O O . GLY A 1 169 ? 8.391 -2.259 -16.595 1.00 95.38 169 GLY A O 1
ATOM 1358 N N . PRO A 1 170 ? 8.048 -2.552 -18.804 1.00 95.31 170 PRO A N 1
ATOM 1359 C CA . PRO A 1 170 ? 7.930 -1.128 -19.100 1.00 95.31 170 PRO A CA 1
ATOM 1360 C C . PRO A 1 170 ? 6.641 -0.540 -18.495 1.00 95.31 170 PRO A C 1
ATOM 1362 O O . PRO A 1 170 ? 5.600 -1.210 -18.516 1.00 95.31 170 PRO A O 1
ATOM 1365 N N . PRO A 1 171 ? 6.680 0.688 -17.950 1.00 96.44 171 PRO A N 1
ATOM 1366 C CA . PRO A 1 171 ? 5.492 1.374 -17.458 1.00 96.44 171 PRO A CA 1
ATOM 1367 C C . PRO A 1 171 ? 4.652 1.924 -18.610 1.00 96.44 171 PRO A C 1
ATOM 1369 O O . PRO A 1 171 ? 5.172 2.194 -19.692 1.00 96.44 171 PRO A O 1
ATOM 1372 N N . SER A 1 172 ? 3.362 2.150 -18.356 1.00 96.12 172 SER A N 1
ATOM 1373 C CA . SER A 1 172 ? 2.508 2.886 -19.297 1.00 96.12 172 SER A CA 1
ATOM 1374 C C . SER A 1 172 ? 2.881 4.368 -19.317 1.00 96.12 172 SER A C 1
ATOM 1376 O O . SER A 1 172 ? 2.822 5.014 -20.358 1.00 96.12 172 SER A O 1
ATOM 1378 N N . GLU A 1 173 ? 3.288 4.904 -18.164 1.00 95.12 173 GLU A N 1
ATOM 1379 C CA . GLU A 1 173 ? 3.687 6.298 -18.010 1.00 95.12 173 GLU A CA 1
ATOM 1380 C C . GLU A 1 173 ? 4.728 6.443 -16.892 1.00 95.12 173 GLU A C 1
ATOM 1382 O O . GLU A 1 173 ? 4.712 5.705 -15.903 1.00 95.12 173 GLU A O 1
ATOM 1387 N N . ARG A 1 174 ? 5.627 7.423 -17.026 1.00 95.62 174 ARG A N 1
ATOM 1388 C CA . ARG A 1 174 ? 6.480 7.891 -15.927 1.00 95.62 174 ARG A CA 1
ATOM 1389 C C . ARG A 1 174 ? 6.127 9.336 -15.586 1.00 95.62 174 ARG A C 1
ATOM 1391 O O . ARG A 1 174 ? 5.995 10.150 -16.497 1.00 95.62 174 ARG A O 1
ATOM 1398 N N . ARG A 1 175 ? 6.042 9.664 -14.294 1.00 94.94 175 ARG A N 1
ATOM 1399 C CA . ARG A 1 175 ? 5.824 11.034 -13.797 1.00 94.94 175 ARG A CA 1
ATOM 1400 C C . ARG A 1 175 ? 6.877 11.408 -12.752 1.00 94.94 175 ARG A C 1
ATOM 1402 O O . ARG A 1 175 ? 7.055 10.700 -11.772 1.00 94.94 175 ARG A O 1
ATOM 1409 N N . LEU A 1 176 ? 7.580 12.511 -12.959 1.00 93.75 176 LEU A N 1
ATOM 1410 C CA . LEU A 1 176 ? 8.501 13.154 -12.033 1.00 93.75 176 LEU A CA 1
ATOM 1411 C C . LEU A 1 176 ? 7.743 14.170 -11.177 1.00 93.75 176 LEU A C 1
ATOM 1413 O O . LEU A 1 176 ? 7.180 15.132 -11.701 1.00 93.75 176 LEU A O 1
ATOM 1417 N N . ASP A 1 177 ? 7.788 13.990 -9.864 1.00 90.94 177 ASP A N 1
ATOM 1418 C CA . ASP A 1 177 ? 7.385 15.010 -8.907 1.00 90.94 177 ASP A CA 1
ATOM 1419 C C . ASP A 1 177 ? 8.549 16.005 -8.707 1.00 90.94 177 ASP A C 1
ATOM 1421 O O . ASP A 1 177 ? 9.584 15.653 -8.124 1.00 90.94 177 ASP A O 1
ATOM 1425 N N . PRO A 1 178 ? 8.425 17.258 -9.186 1.00 84.75 178 PRO A N 1
ATOM 1426 C CA . PRO A 1 178 ? 9.505 18.237 -9.110 1.00 84.75 178 PRO A CA 1
ATOM 1427 C C . PRO A 1 178 ? 9.777 18.724 -7.680 1.00 84.75 178 PRO A C 1
ATOM 1429 O O . PRO A 1 178 ? 10.842 19.286 -7.428 1.00 84.75 178 PRO A O 1
ATOM 1432 N N . SER A 1 179 ? 8.846 18.523 -6.740 1.00 84.50 179 SER A N 1
ATOM 1433 C CA . SER A 1 179 ? 8.988 19.001 -5.359 1.00 84.50 179 SER A CA 1
ATOM 1434 C C . SER A 1 179 ? 9.992 18.181 -4.546 1.00 84.50 179 SER A C 1
ATOM 1436 O O . SER A 1 179 ? 10.644 18.706 -3.643 1.00 84.50 179 SER A O 1
ATOM 1438 N N . ASN A 1 180 ? 10.137 16.895 -4.874 1.00 86.75 180 ASN A N 1
ATOM 1439 C CA . ASN A 1 180 ? 10.941 15.936 -4.113 1.00 86.75 180 ASN A CA 1
ATOM 1440 C C . ASN A 1 180 ? 11.866 15.071 -4.994 1.00 86.75 180 ASN A C 1
ATOM 1442 O O . ASN A 1 180 ? 12.689 14.321 -4.461 1.00 86.75 180 ASN A O 1
ATOM 1446 N N . GLY A 1 181 ? 11.768 15.181 -6.324 1.00 89.38 181 GLY A N 1
ATOM 1447 C CA . GLY A 1 181 ? 12.580 14.427 -7.278 1.00 89.38 181 GLY A CA 1
ATOM 1448 C C . GLY A 1 181 ? 12.231 12.937 -7.354 1.00 89.38 181 GLY A C 1
ATOM 1449 O O . GLY A 1 181 ? 13.076 12.135 -7.760 1.00 89.38 181 GLY A O 1
ATOM 1450 N N . ILE A 1 182 ? 11.032 12.543 -6.916 1.00 94.88 182 ILE A N 1
ATOM 1451 C CA . ILE A 1 182 ? 10.536 11.169 -7.015 1.00 94.88 182 ILE A CA 1
ATOM 1452 C C . ILE A 1 182 ? 10.007 10.927 -8.428 1.00 94.88 182 ILE A C 1
ATOM 1454 O O . ILE A 1 182 ? 9.228 11.712 -8.960 1.00 94.88 182 ILE A O 1
ATOM 1458 N N . ILE A 1 183 ? 10.416 9.810 -9.026 1.00 96.25 183 ILE A N 1
ATOM 1459 C CA . ILE A 1 183 ? 9.885 9.333 -10.302 1.00 96.25 183 ILE A CA 1
ATOM 1460 C C . ILE A 1 183 ? 8.901 8.203 -10.015 1.00 96.25 183 ILE A C 1
ATOM 1462 O O . ILE A 1 183 ? 9.284 7.155 -9.492 1.00 96.25 183 ILE A O 1
ATOM 1466 N N . HIS A 1 184 ? 7.648 8.413 -10.390 1.00 97.50 184 HIS A N 1
ATOM 1467 C CA . HIS A 1 184 ? 6.585 7.422 -10.385 1.00 97.50 184 HIS A CA 1
ATOM 1468 C C . HIS A 1 184 ? 6.557 6.664 -11.708 1.00 97.50 184 HIS A C 1
ATOM 1470 O O . HIS A 1 184 ? 6.547 7.270 -12.778 1.00 97.50 184 HIS A O 1
ATOM 1476 N N . TRP A 1 185 ? 6.519 5.339 -11.626 1.00 97.69 185 TRP A N 1
ATOM 1477 C CA . TRP A 1 185 ? 6.326 4.424 -12.747 1.00 97.69 185 TRP A CA 1
ATOM 1478 C C . TRP A 1 185 ? 4.913 3.857 -12.639 1.00 97.69 185 TRP A C 1
ATOM 1480 O O . TRP A 1 185 ? 4.622 3.106 -11.707 1.00 97.69 185 TRP A O 1
ATOM 1490 N N . LEU A 1 186 ? 4.034 4.253 -13.555 1.00 97.75 186 LEU A N 1
ATOM 1491 C CA . LEU A 1 186 ? 2.604 3.974 -13.484 1.00 97.75 186 LEU A CA 1
ATOM 1492 C C . LEU A 1 186 ? 2.241 2.755 -14.337 1.00 97.75 186 LEU A C 1
ATOM 1494 O O . LEU A 1 186 ? 2.592 2.675 -15.518 1.00 97.75 186 LEU A O 1
ATOM 1498 N N . TYR A 1 187 ? 1.497 1.822 -13.739 1.00 97.12 187 TYR A N 1
ATOM 1499 C CA . TYR A 1 187 ? 1.000 0.607 -14.387 1.00 97.12 187 TYR A CA 1
ATOM 1500 C C . TYR A 1 187 ? -0.524 0.478 -14.212 1.00 97.12 187 TYR A C 1
ATOM 1502 O O . TYR A 1 187 ? -0.986 -0.445 -13.532 1.00 97.12 187 TYR A O 1
ATOM 1510 N N . PRO A 1 188 ? -1.323 1.379 -14.819 1.00 95.88 188 PRO A N 1
ATOM 1511 C CA . PRO A 1 188 ? -2.782 1.413 -14.670 1.00 95.88 188 PRO A CA 1
ATOM 1512 C C . PRO A 1 188 ? -3.451 0.073 -14.992 1.00 95.88 188 PRO A C 1
ATOM 1514 O O . PRO A 1 188 ? -4.258 -0.428 -14.210 1.00 95.88 188 PRO A O 1
ATOM 1517 N N . ASP A 1 189 ? -3.026 -0.583 -16.075 1.00 93.50 189 ASP A N 1
ATOM 1518 C CA . ASP A 1 189 ? -3.596 -1.859 -16.532 1.00 93.50 189 ASP A CA 1
ATOM 1519 C C . ASP A 1 189 ? -3.333 -3.036 -15.584 1.00 93.50 189 ASP A C 1
ATOM 1521 O O . ASP A 1 189 ? -3.946 -4.097 -15.721 1.00 93.50 189 ASP A O 1
ATOM 1525 N N . ARG A 1 190 ? -2.416 -2.863 -14.625 1.00 94.19 190 ARG A N 1
ATOM 1526 C CA . ARG A 1 190 ? -2.080 -3.856 -13.595 1.00 94.19 190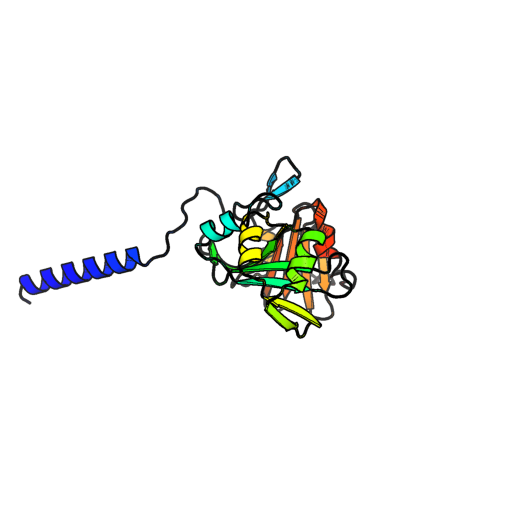 ARG A CA 1
ATOM 1527 C C . ARG A 1 190 ? -2.354 -3.371 -12.172 1.00 94.19 190 ARG A C 1
ATOM 1529 O O . ARG A 1 190 ? -2.188 -4.157 -11.246 1.00 94.19 190 ARG A O 1
ATOM 1536 N N . GLY A 1 191 ? -2.787 -2.123 -11.995 1.00 95.88 191 GLY A N 1
ATOM 1537 C CA . GLY A 1 191 ? -3.214 -1.588 -10.706 1.00 95.88 191 GLY A CA 1
ATOM 1538 C C . GLY A 1 191 ? -2.078 -1.301 -9.724 1.00 95.88 191 GLY A C 1
ATOM 1539 O O . GLY A 1 191 ? -2.234 -1.578 -8.538 1.00 95.88 191 GLY A O 1
ATOM 1540 N N . PHE A 1 192 ? -0.930 -0.782 -10.173 1.00 97.75 192 PHE A N 1
ATOM 1541 C CA . PHE A 1 192 ? 0.120 -0.360 -9.234 1.00 97.75 192 PHE A CA 1
ATOM 1542 C C . PHE A 1 192 ? 0.999 0.795 -9.724 1.00 97.75 192 PHE A C 1
ATOM 1544 O O . PHE A 1 192 ? 1.164 1.001 -10.928 1.00 97.75 192 PHE A O 1
ATOM 1551 N N . ASP A 1 193 ? 1.582 1.528 -8.776 1.00 97.94 193 ASP A N 1
ATOM 1552 C CA . ASP A 1 193 ? 2.610 2.546 -9.009 1.00 97.94 193 ASP A CA 1
ATOM 1553 C C . ASP A 1 193 ? 3.908 2.185 -8.280 1.00 97.94 193 ASP A C 1
ATOM 1555 O O . ASP A 1 193 ? 3.877 1.572 -7.213 1.00 97.94 193 ASP A O 1
ATOM 1559 N N . ILE A 1 194 ? 5.053 2.560 -8.854 1.00 98.12 194 ILE A N 1
ATOM 1560 C CA . ILE A 1 194 ? 6.354 2.493 -8.177 1.00 98.12 194 ILE A CA 1
ATOM 1561 C C . ILE A 1 194 ? 6.915 3.907 -8.067 1.00 98.12 194 ILE A C 1
ATOM 1563 O O . ILE A 1 194 ? 7.370 4.473 -9.060 1.00 98.12 194 ILE A O 1
ATOM 1567 N N . ALA A 1 195 ? 6.953 4.441 -6.854 1.00 97.19 195 ALA A N 1
ATOM 1568 C CA . ALA A 1 195 ? 7.598 5.702 -6.527 1.00 97.19 195 ALA A CA 1
ATOM 1569 C C . ALA A 1 195 ? 9.072 5.450 -6.189 1.00 97.19 195 ALA A C 1
ATOM 1571 O O . ALA A 1 195 ? 9.382 4.797 -5.190 1.00 97.19 195 ALA A O 1
ATOM 1572 N N . ARG A 1 196 ? 10.000 5.961 -7.001 1.00 97.19 196 ARG A N 1
ATOM 1573 C CA . ARG A 1 196 ? 11.448 5.817 -6.799 1.00 97.19 196 ARG A CA 1
ATOM 1574 C C . ARG A 1 196 ? 12.094 7.170 -6.542 1.00 97.19 196 ARG A C 1
ATOM 1576 O O . ARG A 1 196 ? 11.968 8.080 -7.353 1.00 97.19 196 ARG A O 1
ATOM 1583 N N . ASN A 1 197 ? 12.865 7.286 -5.465 1.00 94.88 197 ASN A N 1
ATOM 1584 C CA . ASN A 1 197 ? 13.680 8.479 -5.234 1.00 94.88 197 ASN A CA 1
ATOM 1585 C C . ASN A 1 197 ? 15.075 8.376 -5.873 1.00 94.88 197 ASN A C 1
ATOM 1587 O O . ASN A 1 197 ? 15.531 7.306 -6.281 1.00 94.88 197 ASN A O 1
ATOM 1591 N N . THR A 1 198 ? 15.809 9.488 -5.876 1.00 91.19 198 THR A N 1
ATOM 1592 C CA . THR A 1 198 ? 17.169 9.588 -6.441 1.00 91.19 198 THR A CA 1
ATOM 1593 C C . THR A 1 198 ? 18.194 8.645 -5.800 1.00 91.19 198 THR A C 1
ATOM 1595 O O . THR A 1 198 ? 19.192 8.297 -6.425 1.00 91.19 198 THR A O 1
ATOM 1598 N N . LYS A 1 199 ? 17.951 8.175 -4.569 1.00 92.12 199 LYS A N 1
ATOM 1599 C CA . LYS A 1 199 ? 18.814 7.216 -3.854 1.00 92.12 199 LYS A CA 1
ATOM 1600 C C . LYS A 1 199 ? 18.457 5.754 -4.148 1.00 92.12 199 LYS A C 1
ATOM 1602 O O . LYS A 1 199 ? 19.042 4.863 -3.530 1.00 92.12 199 LYS A O 1
ATOM 1607 N N . GLY A 1 200 ? 17.488 5.501 -5.030 1.00 93.00 200 GLY A N 1
ATOM 1608 C CA . GLY A 1 200 ? 17.010 4.168 -5.398 1.00 93.00 200 GLY A CA 1
ATOM 1609 C C . GLY A 1 200 ? 16.092 3.510 -4.370 1.00 93.00 200 GLY A C 1
ATOM 1610 O O . GLY A 1 200 ? 15.750 2.342 -4.540 1.00 93.00 200 GLY A O 1
ATOM 1611 N N . LYS A 1 201 ? 15.682 4.219 -3.306 1.00 96.62 201 LYS A N 1
ATOM 1612 C CA . LYS A 1 201 ? 14.607 3.711 -2.443 1.00 96.62 201 LYS A CA 1
ATOM 1613 C C . LYS A 1 201 ? 13.306 3.755 -3.228 1.00 96.62 201 LYS A C 1
ATOM 1615 O O . LYS A 1 201 ? 13.049 4.738 -3.927 1.00 96.62 201 LYS A O 1
ATOM 1620 N N . ILE A 1 202 ? 12.506 2.712 -3.066 1.00 96.81 202 ILE A N 1
ATOM 1621 C CA . ILE A 1 202 ? 11.220 2.587 -3.732 1.00 96.81 202 ILE A CA 1
ATOM 1622 C C . ILE A 1 202 ? 10.089 2.428 -2.719 1.00 96.81 202 ILE A C 1
ATOM 1624 O O . ILE A 1 202 ? 10.292 1.906 -1.623 1.00 96.81 202 ILE A O 1
ATOM 1628 N N . VAL A 1 203 ? 8.902 2.851 -3.126 1.00 97.88 203 VAL A N 1
ATOM 1629 C CA . VAL A 1 203 ? 7.616 2.504 -2.522 1.00 97.88 203 VAL A CA 1
ATOM 1630 C C . VAL A 1 203 ? 6.741 1.984 -3.654 1.00 97.88 203 VAL A C 1
ATOM 1632 O O . VAL A 1 203 ? 6.753 2.561 -4.739 1.00 97.88 203 VAL A O 1
ATOM 1635 N N . ILE A 1 204 ? 6.021 0.886 -3.428 1.00 98.38 204 ILE A N 1
ATOM 1636 C CA . ILE A 1 204 ? 5.079 0.342 -4.413 1.00 98.38 204 ILE A CA 1
ATOM 1637 C C . ILE A 1 204 ? 3.681 0.367 -3.817 1.00 98.38 204 ILE A C 1
ATOM 1639 O O . ILE A 1 204 ? 3.491 -0.200 -2.741 1.00 98.38 204 ILE A O 1
ATOM 1643 N N . GLN A 1 205 ? 2.717 0.980 -4.496 1.00 98.56 205 GLN A N 1
ATOM 1644 C CA . GLN A 1 205 ? 1.315 0.965 -4.071 1.00 98.56 205 GLN A CA 1
ATOM 1645 C C . GLN A 1 205 ? 0.501 0.116 -5.039 1.00 98.56 205 GLN A C 1
ATOM 1647 O O . GLN A 1 205 ? 0.612 0.271 -6.252 1.00 98.56 205 GLN A O 1
ATOM 1652 N N . TYR A 1 206 ? -0.316 -0.785 -4.500 1.00 98.56 206 TYR A N 1
ATOM 1653 C CA . TYR A 1 206 ? -1.195 -1.676 -5.249 1.00 98.56 206 TYR A CA 1
ATOM 1654 C C . TYR A 1 206 ? -2.651 -1.347 -4.932 1.00 98.56 206 TYR A C 1
ATOM 1656 O O . TYR A 1 206 ? -3.036 -1.250 -3.763 1.00 98.56 206 TYR A O 1
ATOM 1664 N N . VAL A 1 207 ? -3.457 -1.235 -5.981 1.00 98.00 207 VAL A N 1
ATOM 1665 C CA . VAL A 1 207 ? -4.899 -0.970 -5.951 1.00 98.00 207 VAL A CA 1
ATOM 1666 C C . VAL A 1 207 ? -5.603 -1.851 -6.982 1.00 98.00 207 VAL A C 1
ATOM 1668 O O . VAL A 1 207 ? -4.972 -2.439 -7.866 1.00 98.00 207 VAL A O 1
ATOM 1671 N N . ASN A 1 208 ? -6.927 -1.952 -6.902 1.00 97.56 208 ASN A N 1
ATOM 1672 C CA . ASN A 1 208 ? -7.697 -2.490 -8.019 1.00 97.56 208 ASN A CA 1
ATOM 1673 C C . ASN A 1 208 ? -7.563 -1.571 -9.238 1.00 97.56 208 ASN A C 1
ATOM 1675 O O . ASN A 1 208 ? -7.479 -0.352 -9.105 1.00 97.56 208 ASN A O 1
ATOM 1679 N N . ARG A 1 209 ? -7.564 -2.140 -10.449 1.00 95.00 209 ARG A N 1
ATOM 1680 C CA . ARG A 1 209 ? -7.404 -1.362 -11.698 1.00 95.00 209 ARG A CA 1
ATOM 1681 C C . ARG A 1 209 ? -8.458 -0.262 -11.841 1.00 95.00 209 ARG A C 1
ATOM 1683 O O . ARG A 1 209 ? -8.146 0.839 -12.276 1.00 95.00 209 ARG A O 1
ATOM 1690 N N . ALA A 1 210 ? -9.690 -0.551 -11.420 1.00 95.06 210 ALA A N 1
ATOM 1691 C CA . ALA A 1 210 ? -10.791 0.412 -11.409 1.00 95.06 210 ALA A CA 1
ATOM 1692 C C . ALA A 1 210 ? -10.556 1.596 -10.449 1.00 95.06 210 ALA A C 1
ATOM 1694 O O . ALA A 1 210 ? -11.132 2.662 -10.639 1.00 95.06 210 ALA A O 1
ATOM 1695 N N . ASP A 1 211 ? -9.690 1.421 -9.450 1.00 95.25 211 ASP A N 1
ATOM 1696 C CA . ASP A 1 211 ? -9.344 2.416 -8.436 1.00 95.25 211 ASP A CA 1
ATOM 1697 C C . ASP A 1 211 ? -8.028 3.151 -8.736 1.00 95.25 211 ASP A C 1
ATOM 1699 O O . ASP A 1 211 ? -7.577 3.955 -7.918 1.00 95.25 211 ASP A O 1
ATOM 1703 N N . PHE A 1 212 ? -7.401 2.916 -9.897 1.00 95.81 212 PHE A N 1
ATOM 1704 C CA . PHE A 1 212 ? -6.073 3.459 -10.204 1.00 95.81 212 PHE A CA 1
ATOM 1705 C C . PHE A 1 212 ? -6.000 4.988 -10.138 1.00 95.81 212 PHE A C 1
ATOM 1707 O O . PHE A 1 212 ? -4.983 5.539 -9.719 1.00 95.81 212 PHE A O 1
ATOM 1714 N N . SER A 1 213 ? -7.105 5.685 -10.424 1.00 93.56 213 SER A N 1
ATOM 1715 C CA . SER A 1 213 ? -7.186 7.143 -10.292 1.00 93.56 213 SER A CA 1
ATOM 1716 C C . SER A 1 213 ? -6.809 7.645 -8.891 1.00 93.56 213 SER A C 1
ATOM 1718 O O . SER A 1 213 ? -6.368 8.780 -8.744 1.00 93.56 213 SER A O 1
ATOM 1720 N N . ARG A 1 214 ? -6.951 6.816 -7.844 1.00 91.75 214 ARG A N 1
ATOM 1721 C CA . ARG A 1 214 ? -6.529 7.157 -6.474 1.00 91.75 214 ARG A CA 1
ATOM 1722 C C . ARG A 1 214 ? -5.017 7.363 -6.358 1.00 91.75 214 ARG A C 1
ATOM 1724 O O . ARG A 1 214 ? -4.600 8.180 -5.545 1.00 91.75 214 ARG A O 1
ATOM 1731 N N . LEU A 1 215 ? -4.226 6.658 -7.168 1.00 93.75 215 LEU A N 1
ATOM 1732 C CA . LEU A 1 215 ? -2.770 6.816 -7.232 1.00 93.75 215 LEU A CA 1
ATOM 1733 C C . LEU A 1 215 ? -2.367 8.002 -8.115 1.00 93.75 215 LEU A C 1
ATOM 1735 O O . LEU A 1 215 ? -1.329 8.615 -7.895 1.00 93.75 215 LEU A O 1
ATOM 1739 N N . GLU A 1 216 ? -3.198 8.360 -9.094 1.00 91.38 216 GLU A N 1
ATOM 1740 C CA . GLU A 1 216 ? -2.910 9.463 -10.014 1.00 91.38 216 GLU A CA 1
ATOM 1741 C C . GLU A 1 216 ? -3.263 10.841 -9.457 1.00 91.38 216 GLU A C 1
ATOM 1743 O O . GLU A 1 216 ? -2.557 11.806 -9.742 1.00 91.38 216 GLU A O 1
ATOM 1748 N N . LEU A 1 217 ? -4.348 10.953 -8.684 1.00 88.12 217 LEU A N 1
ATOM 1749 C CA . LEU A 1 217 ? -4.839 12.234 -8.162 1.00 88.12 217 LEU A CA 1
ATOM 1750 C C . LEU A 1 217 ? -3.780 13.013 -7.357 1.00 88.12 217 LEU A C 1
ATOM 1752 O O . LEU A 1 217 ? -3.640 14.213 -7.603 1.00 88.12 217 LEU A O 1
ATOM 1756 N N . PRO A 1 218 ? -2.989 12.386 -6.459 1.00 85.88 218 PRO A N 1
ATOM 1757 C CA . PRO A 1 218 ? -1.896 13.075 -5.769 1.00 85.88 218 PRO A CA 1
ATOM 1758 C C . PRO A 1 218 ? -0.783 13.568 -6.707 1.00 85.88 218 PRO A C 1
ATOM 1760 O O . PRO A 1 218 ? -0.016 14.450 -6.335 1.00 85.88 218 PRO A O 1
ATOM 1763 N N . LEU A 1 219 ? -0.701 13.027 -7.927 1.00 87.31 219 LEU A N 1
ATOM 1764 C CA . LEU A 1 219 ? 0.345 13.313 -8.912 1.00 87.31 219 LEU A CA 1
ATOM 1765 C C . LEU A 1 219 ? -0.066 14.374 -9.944 1.00 87.31 219 LEU A C 1
ATOM 1767 O O . LEU A 1 219 ? 0.636 14.550 -10.936 1.00 87.31 219 LEU A O 1
ATOM 1771 N N . ALA A 1 220 ? -1.175 15.093 -9.747 1.00 81.06 220 ALA A N 1
ATOM 1772 C CA . ALA A 1 220 ? -1.709 16.043 -10.733 1.00 81.06 220 ALA A CA 1
ATOM 1773 C C . ALA A 1 220 ? -0.746 17.193 -11.124 1.00 81.06 220 ALA A C 1
ATOM 1775 O O . ALA A 1 220 ? -0.944 17.823 -12.159 1.00 81.06 220 ALA A O 1
ATOM 1776 N N . GLY A 1 221 ? 0.289 17.472 -10.319 1.00 76.69 221 GLY A N 1
ATOM 1777 C CA . GLY A 1 221 ? 1.351 18.446 -10.623 1.00 76.69 221 GLY A CA 1
ATOM 1778 C C . GLY A 1 221 ? 2.672 17.838 -11.117 1.00 76.69 221 GLY A C 1
ATOM 1779 O O . GLY A 1 221 ? 3.623 18.579 -11.377 1.00 76.69 221 GLY A O 1
ATOM 1780 N N . ALA A 1 222 ? 2.756 16.510 -11.213 1.00 77.06 222 ALA A N 1
ATOM 1781 C CA . ALA A 1 222 ? 3.942 15.811 -11.686 1.00 77.06 222 ALA A CA 1
ATOM 1782 C C . ALA A 1 222 ? 4.052 15.898 -13.217 1.00 77.06 222 ALA A C 1
ATOM 1784 O O . ALA A 1 222 ? 3.053 15.950 -13.933 1.00 77.06 222 ALA A O 1
ATOM 1785 N N . GLN A 1 223 ? 5.280 15.925 -13.724 1.00 82.69 223 GLN A N 1
ATOM 1786 C CA . GLN A 1 223 ? 5.584 16.118 -15.146 1.00 82.69 223 GLN A CA 1
ATOM 1787 C C . GLN A 1 223 ? 6.158 14.831 -15.727 1.00 82.69 223 GLN A C 1
ATOM 1789 O O . GLN A 1 223 ? 6.716 14.032 -14.986 1.00 82.69 223 GLN A O 1
ATOM 1794 N N . SER A 1 224 ? 6.105 14.604 -17.038 1.00 79.50 224 SER A N 1
ATOM 1795 C CA . SER A 1 224 ? 6.912 13.519 -17.610 1.00 79.50 224 SER A CA 1
ATOM 1796 C C . SER A 1 224 ? 8.393 13.782 -17.300 1.00 79.50 224 SER A C 1
ATOM 1798 O O . SER A 1 224 ? 8.840 14.923 -17.457 1.00 79.50 224 SER A O 1
ATOM 1800 N N . PRO A 1 225 ? 9.170 12.786 -16.833 1.00 76.81 225 PRO A N 1
ATOM 1801 C CA . PRO A 1 225 ? 10.602 12.979 -16.684 1.00 76.81 225 PRO A CA 1
ATOM 1802 C C . PRO A 1 225 ? 11.162 13.349 -18.057 1.00 76.81 225 PRO A C 1
ATOM 1804 O O . PRO A 1 225 ? 10.804 12.719 -19.054 1.00 76.81 225 PRO A O 1
ATOM 1807 N N . ALA A 1 226 ? 12.014 14.375 -18.114 1.00 69.88 226 ALA A N 1
ATOM 1808 C CA . ALA A 1 226 ? 12.827 14.596 -19.301 1.00 69.88 226 ALA A CA 1
ATOM 1809 C C . ALA A 1 226 ? 13.539 13.273 -19.597 1.00 69.88 226 ALA A C 1
ATOM 1811 O O . ALA A 1 226 ? 14.099 12.689 -18.664 1.00 69.88 226 ALA A O 1
ATOM 1812 N N . ASP A 1 227 ? 13.440 12.776 -20.835 1.00 51.62 227 ASP A N 1
ATOM 1813 C CA . ASP A 1 227 ? 14.134 11.554 -21.230 1.00 51.62 227 ASP A CA 1
ATOM 1814 C C . ASP A 1 227 ? 15.571 11.670 -20.730 1.00 51.62 227 ASP A C 1
ATOM 1816 O O . ASP A 1 227 ? 16.280 12.626 -21.057 1.00 51.62 227 ASP A O 1
ATOM 1820 N N . GLU A 1 228 ? 15.965 10.741 -19.861 1.00 50.28 228 GLU A N 1
ATOM 1821 C CA . GLU A 1 228 ? 17.355 10.550 -19.492 1.00 50.28 228 GLU A CA 1
ATOM 1822 C C . GLU A 1 228 ? 18.028 10.142 -20.800 1.00 50.28 228 GLU A C 1
ATOM 1824 O O . GLU A 1 228 ? 17.967 8.983 -21.207 1.00 50.28 228 GLU A O 1
ATOM 1829 N N . ALA A 1 229 ? 18.495 11.150 -21.545 1.00 37.09 229 ALA A N 1
ATOM 1830 C CA . ALA A 1 229 ? 19.073 10.990 -22.859 1.00 37.09 229 ALA A CA 1
ATOM 1831 C C . ALA A 1 229 ? 20.114 9.886 -22.744 1.00 37.09 229 ALA A C 1
ATOM 1833 O O . ALA A 1 229 ? 21.045 9.992 -21.940 1.00 37.09 229 ALA A O 1
ATOM 1834 N N . ALA A 1 230 ? 19.905 8.810 -23.506 1.00 36.41 230 ALA A N 1
ATOM 1835 C CA . ALA A 1 230 ? 20.871 7.737 -23.620 1.00 36.41 230 ALA A CA 1
ATOM 1836 C C . ALA A 1 230 ? 22.264 8.364 -23.806 1.00 36.41 230 ALA A C 1
ATOM 1838 O O . ALA A 1 230 ? 22.388 9.315 -24.592 1.00 36.41 230 ALA A O 1
ATOM 1839 N N . PRO A 1 231 ? 23.299 7.902 -23.080 1.00 35.41 231 PRO A N 1
ATOM 1840 C CA . PRO A 1 231 ? 24.642 8.399 -23.327 1.00 35.41 231 PRO A CA 1
ATOM 1841 C C . PRO A 1 231 ? 24.950 8.197 -24.821 1.00 35.41 231 PRO A C 1
ATOM 1843 O O . PRO A 1 231 ? 24.544 7.173 -25.382 1.00 35.41 231 PRO A O 1
ATOM 1846 N N . PRO A 1 232 ? 25.579 9.181 -25.491 1.00 38.97 232 PRO A N 1
ATOM 1847 C CA . PRO A 1 232 ? 25.865 9.072 -26.916 1.00 38.97 232 PRO A CA 1
ATOM 1848 C C . PRO A 1 232 ? 26.716 7.818 -27.204 1.00 38.97 232 PRO A C 1
ATOM 1850 O O . PRO A 1 232 ? 27.457 7.390 -26.314 1.00 38.97 232 PRO A O 1
ATOM 1853 N N . PRO A 1 233 ? 26.571 7.229 -28.409 1.00 56.09 233 PRO A N 1
ATOM 1854 C CA . PRO A 1 233 ? 27.196 5.959 -28.785 1.00 56.09 233 PRO A CA 1
ATOM 1855 C C . PRO A 1 233 ? 28.726 5.977 -28.715 1.00 56.09 233 PRO A C 1
ATOM 1857 O O . PRO A 1 233 ? 29.326 7.054 -28.946 1.00 56.09 233 PRO A O 1
#

Mean predicted aligned error: 9.18 Å

Solvent-accessible surface area (backbone atoms only — not comparable to full-atom values): 12986 Å² total; per-residue (Å²): 131,61,72,67,57,56,53,53,52,51,52,52,51,51,51,52,49,52,51,52,58,72,68,48,77,82,76,83,84,57,97,67,72,45,40,92,63,49,64,48,64,52,96,90,54,34,24,29,43,59,80,42,40,42,68,63,39,27,44,50,58,51,25,65,70,73,71,48,84,50,56,67,35,37,36,38,40,84,92,46,96,71,32,60,46,43,36,34,39,38,76,73,44,72,43,95,87,44,47,25,33,37,40,36,31,48,53,67,58,65,81,66,46,50,62,48,58,77,58,34,76,42,82,44,80,44,96,90,66,32,36,41,24,40,61,41,70,72,57,52,61,64,48,33,75,29,20,29,40,34,42,35,42,37,46,77,61,64,51,55,71,68,56,45,37,74,57,65,44,83,58,82,44,55,33,26,33,83,92,78,55,31,38,33,37,33,31,55,95,65,8,36,39,36,40,30,39,88,84,21,46,43,39,35,41,38,34,30,40,93,50,33,62,71,70,47,61,86,44,74,84,38,39,67,59,76,76,79,71,72,79,80,132

Organism: NCBI:txid1166950

Secondary structure (DSSP, 8-state):
--HHHHHHHHHHHHHHHHHHHHTSPPP---SS---TT--EE-TTS-EEETTEETTTSBHHHHHHHHTS--EEEEEE-TT-SS-EEEEEEEEEEEETTEEEEEEEEE---HHHHHHHHHT-SEEEE-TTS-EEEEPPHHHHHHHTTSBEEEEEEEESSB--HHHHHHHH---SEEEEETTTTEEEEEEGGGTEEEEE-TTSBEEEEE--GGGTHHHHGGGTT-BPPPP------

Nearest PDB structures (foldseek):
  1ais-assembly1_A  TM=3.144E-01  e=1.007E-02  Pyrococcus woesei
  1mp9-assembly1_B  TM=2.832E-01  e=5.615E-02  Sulfolobus acidocaldarius
  1zvp-assembly2_B  TM=2.132E-01  e=1.653E+00  Vibrio cholerae
  7xpk-assembly2_C  TM=2.355E-01  e=2.575E+00  Oryza sativa Japonica Group
  3sg4-assembly1_A  TM=1.801E-01  e=2.305E+00  Gallus gallus

Foldseek 3Di:
DDPVVVVVVVVVVVVVVVVVVVVPDDDPPDPDQADQLPWDADPVQFIAHRNDTAQPAFLLNVCVVQVHNADWKWKADPPDPQRIWIWGWDAQGADPNWTWIKIWIFDDDSVLVVVQQVQFPDWDQDPNRMIITHGDVVSVVVRRGTGTFKMKIFTPDFDDPVRCCVRNNQAPAWWADPVQRWIWRHHLSRAKIWTAHPVRGIMMMGGRSVCSVVVCVVRPVTDGPDPPPDDDD

pLDDT: mean 88.46, std 12.65, range [35.41, 98.62]